Protein AF-A0A2V9XVT8-F1 (afdb_monomer_lite)

pLDDT: mean 72.65, std 22.0, range [30.05, 97.25]

Structure (mmCIF, N/CA/C/O backbone):
data_AF-A0A2V9XVT8-F1
#
_entry.id   AF-A0A2V9XVT8-F1
#
loop_
_atom_site.group_PDB
_atom_site.id
_atom_site.type_symbol
_atom_site.label_atom_id
_atom_site.label_alt_id
_atom_site.label_comp_id
_atom_site.label_asym_id
_atom_site.label_entity_id
_atom_site.label_seq_id
_atom_site.pdbx_PDB_ins_code
_atom_site.Cartn_x
_atom_site.Cartn_y
_atom_site.Cartn_z
_atom_site.occupancy
_atom_site.B_iso_or_equiv
_atom_site.auth_seq_id
_atom_site.auth_comp_id
_atom_site.auth_asym_id
_atom_site.auth_atom_id
_atom_site.pdbx_PDB_model_num
ATOM 1 N N . MET A 1 1 ? -39.180 2.248 -25.514 1.00 40.84 1 MET A N 1
ATOM 2 C CA . MET A 1 1 ? -38.105 3.265 -25.474 1.00 40.84 1 MET A CA 1
ATOM 3 C C . MET A 1 1 ? -36.772 2.547 -25.315 1.00 40.84 1 MET A C 1
ATOM 5 O O . MET A 1 1 ? -36.645 1.753 -24.396 1.00 40.84 1 MET A O 1
ATOM 9 N N . ARG A 1 2 ? -35.831 2.741 -26.247 1.00 34.16 2 ARG A N 1
ATOM 10 C CA . ARG A 1 2 ? -34.476 2.160 -26.216 1.00 34.16 2 ARG A CA 1
ATOM 11 C C . ARG A 1 2 ? -33.521 3.182 -25.594 1.00 34.16 2 ARG A C 1
ATOM 13 O O . ARG A 1 2 ? -33.419 4.284 -26.123 1.00 34.16 2 ARG A O 1
ATOM 20 N N . ALA A 1 3 ? -32.826 2.818 -24.520 1.00 44.59 3 ALA A N 1
ATOM 21 C CA . ALA A 1 3 ? -31.700 3.595 -24.010 1.00 44.59 3 ALA A CA 1
ATOM 22 C C . ALA A 1 3 ? -30.445 3.238 -24.825 1.00 44.59 3 ALA A C 1
ATOM 24 O O . ALA A 1 3 ? -30.059 2.073 -24.895 1.00 44.59 3 ALA A O 1
ATOM 25 N N . LYS A 1 4 ? -29.853 4.237 -25.488 1.00 41.69 4 LYS A N 1
ATOM 26 C CA . LYS A 1 4 ? -28.520 4.160 -26.097 1.00 41.69 4 LYS A CA 1
ATOM 27 C C . LYS A 1 4 ? -27.514 4.629 -25.050 1.00 41.69 4 LYS A C 1
ATOM 29 O O . LYS A 1 4 ? -27.594 5.776 -24.623 1.00 41.69 4 LYS A O 1
ATOM 34 N N . THR A 1 5 ? -26.572 3.776 -24.672 1.00 38.72 5 THR A N 1
ATOM 35 C CA . THR A 1 5 ? -25.406 4.185 -23.885 1.00 38.72 5 THR A CA 1
ATOM 36 C C . THR A 1 5 ? -24.289 4.536 -24.862 1.00 38.72 5 THR A C 1
ATOM 38 O O . THR A 1 5 ? -23.856 3.696 -25.647 1.00 38.72 5 THR A O 1
ATOM 41 N N . SER A 1 6 ? -23.868 5.798 -24.859 1.00 39.66 6 SER A N 1
ATOM 42 C CA . SER A 1 6 ? -22.701 6.290 -25.588 1.00 39.66 6 SER A CA 1
ATOM 43 C C . SER A 1 6 ? -21.430 5.738 -24.942 1.00 39.66 6 SER A C 1
ATOM 45 O O . SER A 1 6 ? -21.129 6.065 -23.794 1.00 39.66 6 SER A O 1
ATOM 47 N N . GLY A 1 7 ? -20.720 4.881 -25.677 1.00 34.50 7 GLY A N 1
ATOM 48 C CA . GLY A 1 7 ? -19.411 4.355 -25.301 1.00 34.50 7 GLY A CA 1
ATOM 49 C C . GLY A 1 7 ? -18.364 5.464 -25.208 1.00 34.50 7 GLY A C 1
ATOM 50 O O . GLY A 1 7 ? -18.341 6.382 -26.029 1.00 34.50 7 GLY A O 1
ATOM 51 N N . GLY A 1 8 ? -17.546 5.373 -24.160 1.00 35.56 8 GLY A N 1
ATOM 52 C CA . GLY A 1 8 ? -16.487 6.312 -23.826 1.00 35.56 8 GLY A CA 1
ATOM 53 C C . GLY A 1 8 ? -15.416 6.421 -24.907 1.00 35.56 8 GLY A C 1
ATOM 54 O O . GLY A 1 8 ? -15.035 5.443 -25.545 1.00 35.56 8 GLY A O 1
ATOM 55 N N . ILE A 1 9 ? -14.947 7.649 -25.085 1.00 42.12 9 ILE A N 1
ATOM 56 C CA . ILE A 1 9 ? -13.825 8.016 -25.940 1.00 42.12 9 ILE A CA 1
ATOM 57 C C . ILE A 1 9 ? -12.558 7.710 -25.136 1.00 42.12 9 ILE A C 1
ATOM 59 O O . ILE A 1 9 ? -12.317 8.364 -24.121 1.00 42.12 9 ILE A O 1
ATOM 63 N N . ASP A 1 10 ? -11.790 6.701 -25.552 1.00 39.84 10 ASP A N 1
ATOM 64 C CA . ASP A 1 10 ? -10.497 6.388 -24.941 1.00 39.84 10 ASP A CA 1
ATOM 65 C C . ASP A 1 10 ? -9.375 7.256 -25.532 1.00 39.84 10 ASP A C 1
ATOM 67 O O . ASP A 1 10 ? -9.361 7.632 -26.708 1.00 39.84 10 ASP A O 1
ATOM 71 N N . ALA A 1 11 ? -8.461 7.622 -24.646 1.00 44.34 11 ALA A N 1
ATOM 72 C CA . ALA A 1 11 ? -7.633 8.809 -24.657 1.00 44.34 11 ALA A CA 1
ATOM 73 C C . ALA A 1 11 ? -6.224 8.544 -25.206 1.00 44.34 11 ALA A C 1
ATOM 75 O O . ALA A 1 11 ? -5.230 8.802 -24.531 1.00 44.34 11 ALA A O 1
ATOM 76 N N . TYR A 1 12 ? -6.122 8.108 -26.461 1.00 39.25 12 TYR A N 1
ATOM 77 C CA . TYR A 1 12 ? -4.837 8.022 -27.166 1.00 39.25 12 TYR A CA 1
ATOM 78 C C . TYR A 1 12 ? -4.785 8.981 -28.354 1.00 39.25 12 TYR A C 1
ATOM 80 O O . TYR A 1 12 ? -4.659 8.589 -29.510 1.00 39.25 12 TYR A O 1
ATOM 88 N N . ARG A 1 13 ? -4.840 10.286 -28.063 1.00 40.53 13 ARG A N 1
ATOM 89 C CA . ARG A 1 13 ? -4.324 11.299 -28.991 1.00 40.53 13 ARG A CA 1
ATOM 90 C C . ARG A 1 13 ? -2.807 11.369 -28.806 1.00 40.53 13 ARG A C 1
ATOM 92 O O . ARG A 1 13 ? -2.310 12.200 -28.054 1.00 40.53 13 ARG A O 1
ATOM 99 N N . LEU A 1 14 ? -2.085 10.495 -29.501 1.00 44.22 14 LEU A N 1
ATOM 100 C CA . LEU A 1 14 ? -0.675 10.711 -29.812 1.00 44.22 14 LEU A CA 1
ATOM 101 C C . LEU A 1 14 ? -0.621 11.475 -31.135 1.00 44.22 14 LEU A C 1
ATOM 103 O O . LEU A 1 14 ? -0.838 10.920 -32.206 1.00 44.22 14 LEU A O 1
ATOM 107 N N . GLY A 1 15 ? -0.404 12.784 -31.038 1.00 36.94 15 GLY A N 1
ATOM 108 C CA . GLY A 1 15 ? 0.092 13.563 -32.164 1.00 36.94 15 GLY A CA 1
ATOM 109 C C . GLY A 1 15 ? 1.593 13.328 -32.292 1.00 36.94 15 GLY A C 1
ATOM 110 O O . GLY A 1 15 ? 2.311 13.456 -31.303 1.00 36.94 15 GLY A O 1
ATOM 111 N N . GLY A 1 16 ? 2.060 12.994 -33.494 1.00 31.64 16 GLY A N 1
ATOM 112 C CA . GLY A 1 16 ? 3.489 12.873 -33.774 1.00 31.64 16 GLY A CA 1
ATOM 113 C C . GLY A 1 16 ? 3.805 12.167 -35.089 1.00 31.64 16 GLY A C 1
ATOM 114 O O . GLY A 1 16 ? 4.036 10.969 -35.090 1.00 31.64 16 GLY A O 1
ATOM 115 N N . ASN A 1 17 ? 3.792 12.943 -36.175 1.00 40.03 17 ASN A N 1
ATOM 116 C CA . ASN A 1 17 ? 4.533 12.800 -37.438 1.00 40.03 17 ASN A CA 1
ATOM 117 C C . ASN A 1 17 ? 5.333 11.506 -37.706 1.00 40.03 17 ASN A C 1
ATOM 119 O O . ASN A 1 17 ? 6.339 11.248 -37.048 1.00 40.03 17 ASN A O 1
ATOM 123 N N . GLY A 1 18 ? 5.019 10.850 -38.830 1.00 30.05 18 GLY A N 1
ATOM 124 C CA . GLY A 1 18 ? 5.969 10.010 -39.563 1.00 30.05 18 GLY A CA 1
ATOM 125 C C . GLY A 1 18 ? 5.319 9.023 -40.534 1.00 30.05 18 GLY A C 1
ATOM 126 O O . GLY A 1 18 ? 4.716 8.057 -40.091 1.00 30.05 18 GLY A O 1
ATOM 127 N N . GLY A 1 19 ? 5.521 9.238 -41.839 1.00 34.34 19 GLY A N 1
ATOM 128 C CA . GLY A 1 19 ? 5.443 8.188 -42.864 1.00 34.34 19 GLY A CA 1
ATOM 129 C C . GLY A 1 19 ? 4.120 8.075 -43.617 1.00 34.34 19 GLY A C 1
ATOM 130 O O . GLY A 1 19 ? 3.235 7.322 -43.235 1.00 34.34 19 GLY A O 1
ATOM 131 N N . GLU A 1 20 ? 4.027 8.792 -44.734 1.00 47.72 20 GLU A N 1
ATOM 132 C CA . GLU A 1 20 ? 3.081 8.522 -45.814 1.00 47.72 20 GLU A CA 1
ATOM 133 C C . GLU A 1 20 ? 3.469 7.193 -46.489 1.00 47.72 20 GLU A C 1
ATOM 135 O O . GLU A 1 20 ? 4.343 7.155 -47.347 1.00 47.72 20 GLU A O 1
ATOM 140 N N . GLU A 1 21 ? 2.827 6.093 -46.107 1.00 43.19 21 GLU A N 1
ATOM 141 C CA . GLU A 1 21 ? 2.619 4.953 -46.999 1.00 43.19 21 GLU A CA 1
ATOM 142 C C . GLU A 1 21 ? 1.166 4.515 -46.830 1.00 43.19 21 GLU A C 1
ATOM 144 O O . GLU A 1 21 ? 0.713 4.215 -45.727 1.00 43.19 21 GLU A O 1
ATOM 149 N N . ASN A 1 22 ? 0.416 4.550 -47.933 1.00 49.03 22 ASN A N 1
ATOM 150 C CA . ASN A 1 22 ? -0.968 4.098 -48.014 1.00 49.03 22 ASN A CA 1
ATOM 151 C C . ASN A 1 22 ? -1.061 2.611 -47.640 1.00 49.03 22 ASN A C 1
ATOM 153 O O . ASN A 1 22 ? -0.998 1.733 -48.497 1.00 49.03 22 ASN A O 1
ATOM 157 N N . GLY A 1 23 ? -1.219 2.340 -46.352 1.00 45.22 23 GLY A N 1
ATOM 158 C CA . GLY A 1 23 ? -1.661 1.072 -45.806 1.00 45.22 23 GLY A CA 1
ATOM 159 C C . GLY A 1 23 ? -2.878 1.352 -44.947 1.00 45.22 23 GLY A C 1
ATOM 160 O O . GLY A 1 23 ? -2.735 1.633 -43.759 1.00 45.22 23 GLY A O 1
ATOM 161 N N . ASP A 1 24 ? -4.067 1.315 -45.553 1.00 49.50 24 ASP A N 1
ATOM 162 C CA . ASP A 1 24 ? -5.321 1.288 -44.803 1.00 49.50 24 ASP A CA 1
ATOM 163 C C . ASP A 1 24 ? -5.209 0.184 -43.748 1.00 49.50 24 ASP A C 1
ATOM 165 O O . ASP A 1 24 ? -5.092 -1.003 -44.069 1.00 49.50 24 ASP A O 1
ATOM 169 N N . ILE A 1 25 ? -5.200 0.574 -42.474 1.00 49.41 25 ILE A N 1
ATOM 170 C CA . ILE A 1 25 ? -5.285 -0.367 -41.363 1.00 49.41 25 ILE A CA 1
ATOM 171 C C . ILE A 1 25 ? -6.685 -0.977 -41.449 1.00 49.41 25 ILE A C 1
ATOM 173 O O . ILE A 1 25 ? -7.668 -0.394 -40.989 1.00 49.41 25 ILE A O 1
ATOM 177 N N . LEU A 1 26 ? -6.785 -2.135 -42.101 1.00 55.81 26 LEU A N 1
ATOM 178 C CA . LEU A 1 26 ? -8.038 -2.849 -42.280 1.00 55.81 26 LEU A CA 1
ATOM 179 C C . LEU A 1 26 ? -8.427 -3.486 -40.941 1.00 55.81 26 LEU A C 1
ATOM 181 O O . LEU A 1 26 ? -7.922 -4.541 -40.556 1.00 55.81 26 LEU A O 1
ATOM 185 N N . PHE A 1 27 ? -9.306 -2.818 -40.199 1.00 48.88 27 PHE A N 1
ATOM 186 C CA . PHE A 1 27 ? -9.888 -3.384 -38.988 1.00 48.88 27 PHE A CA 1
ATOM 187 C C . PHE A 1 27 ? -10.719 -4.618 -39.355 1.00 48.88 27 PHE A C 1
ATOM 189 O O . PHE A 1 27 ? -11.627 -4.541 -40.184 1.00 48.88 27 PHE A O 1
ATOM 196 N N . GLY A 1 28 ? -10.394 -5.760 -38.741 1.00 51.84 28 GLY A N 1
ATOM 197 C CA . GLY A 1 28 ? -11.123 -7.010 -38.935 1.00 51.84 28 GLY A CA 1
ATOM 198 C C . GLY A 1 28 ? -12.607 -6.838 -38.608 1.00 51.84 28 GLY A C 1
ATOM 199 O O . GLY A 1 28 ? -12.973 -6.354 -37.539 1.00 51.84 28 GLY A O 1
ATOM 200 N N . ASN A 1 29 ? -13.457 -7.218 -39.552 1.00 57.28 29 ASN A N 1
ATOM 201 C CA . ASN A 1 29 ? -14.906 -7.261 -39.416 1.00 57.28 29 ASN A CA 1
ATOM 202 C C . ASN A 1 29 ? -15.349 -8.553 -38.698 1.00 57.28 29 ASN A C 1
ATOM 204 O O . ASN A 1 29 ? -14.655 -9.562 -38.718 1.00 57.28 29 ASN A O 1
ATOM 208 N N . GLU A 1 30 ? -16.526 -8.546 -38.060 1.00 55.12 30 GLU A N 1
ATOM 209 C CA . GLU A 1 30 ? -17.066 -9.694 -37.295 1.00 55.12 30 GLU A CA 1
ATOM 210 C C . GLU A 1 30 ? -17.543 -10.880 -38.163 1.00 55.12 30 GLU A C 1
ATOM 212 O O . GLU A 1 30 ? -18.265 -11.769 -37.688 1.00 55.12 30 GLU A O 1
ATOM 217 N N . LEU A 1 31 ? -17.212 -10.863 -39.453 1.00 51.66 31 LEU A N 1
ATOM 218 C CA . LEU A 1 31 ? -17.592 -11.895 -40.405 1.00 51.66 31 LEU A CA 1
ATOM 219 C C . LEU A 1 31 ? -16.521 -12.990 -40.409 1.00 51.66 31 LEU A C 1
ATOM 221 O O . LEU A 1 31 ? -15.330 -12.675 -40.456 1.00 51.66 31 LEU A O 1
ATOM 225 N N . PRO A 1 32 ? -16.916 -14.274 -40.336 1.00 49.44 32 PRO A N 1
ATOM 226 C CA . PRO A 1 32 ? -15.966 -15.361 -40.460 1.00 49.44 32 PRO A CA 1
ATOM 227 C C . PRO A 1 32 ? -15.334 -15.325 -41.850 1.00 49.44 32 PRO A C 1
ATOM 229 O O . PRO A 1 32 ? -15.896 -14.817 -42.819 1.00 49.44 32 PRO A O 1
ATOM 232 N N . ALA A 1 33 ? -14.125 -15.846 -41.924 1.00 52.81 33 ALA A N 1
ATOM 233 C CA . ALA A 1 33 ? -13.282 -15.732 -43.088 1.00 52.81 33 ALA A CA 1
ATOM 234 C C . ALA A 1 33 ? -13.138 -17.139 -43.690 1.00 52.81 33 ALA A C 1
ATOM 236 O O . ALA A 1 33 ? -12.825 -18.085 -42.963 1.00 52.81 33 ALA A O 1
ATOM 237 N N . GLU A 1 34 ? -13.445 -17.302 -44.977 1.00 53.22 34 GLU A N 1
ATOM 238 C CA . GLU A 1 34 ? -13.500 -18.616 -45.628 1.00 53.22 34 GLU A CA 1
ATOM 239 C C . GLU A 1 34 ? -12.160 -18.938 -46.307 1.00 53.22 34 GLU A C 1
ATOM 241 O O . GLU A 1 34 ? -11.568 -18.097 -46.992 1.00 53.22 34 GLU A O 1
ATOM 246 N N . ILE A 1 35 ? -11.649 -20.156 -46.090 1.00 53.34 35 ILE A N 1
ATOM 247 C CA . ILE A 1 35 ? -10.388 -20.618 -46.682 1.00 53.34 35 ILE A CA 1
ATOM 248 C C . ILE A 1 35 ? -10.686 -21.148 -48.084 1.00 53.34 35 ILE A C 1
ATOM 250 O O . ILE A 1 35 ? -11.173 -22.264 -48.242 1.00 53.34 35 ILE A O 1
ATOM 254 N N . VAL A 1 36 ? -10.346 -20.360 -49.101 1.00 59.84 36 VAL A N 1
ATOM 255 C CA . VAL A 1 36 ? -10.621 -20.693 -50.510 1.00 59.84 36 VAL A CA 1
ATOM 256 C C . VAL A 1 36 ? -9.664 -21.766 -51.055 1.00 59.84 36 VAL A C 1
ATOM 258 O O . VAL A 1 36 ? -10.024 -22.514 -51.958 1.00 59.84 36 VAL A O 1
ATOM 261 N N . CYS A 1 37 ? -8.463 -21.901 -50.478 1.00 43.00 37 CYS A N 1
ATOM 262 C CA . CYS A 1 37 ? -7.507 -22.956 -50.825 1.00 43.00 37 CYS A CA 1
ATOM 263 C C . CYS A 1 37 ? -6.842 -23.535 -49.565 1.00 43.00 37 CYS A C 1
ATOM 265 O O . CYS A 1 37 ? -6.189 -22.783 -48.834 1.00 43.00 37 CYS A O 1
ATOM 267 N N . PRO A 1 38 ? -6.937 -24.853 -49.308 1.00 49.81 38 PRO A N 1
ATOM 268 C CA . PRO A 1 38 ? -6.163 -25.490 -48.249 1.00 49.81 38 PRO A CA 1
ATOM 269 C C . PRO A 1 38 ? -4.658 -25.444 -48.577 1.00 49.81 38 PRO A C 1
ATOM 271 O O . PRO A 1 38 ? -4.277 -25.405 -49.751 1.00 49.81 38 PRO A O 1
ATOM 274 N N . PRO A 1 39 ? -3.773 -25.449 -47.564 1.00 48.78 39 PRO A N 1
ATOM 275 C CA . PRO A 1 39 ? -2.334 -25.434 -47.791 1.00 48.78 39 PRO A CA 1
ATOM 276 C C . PRO A 1 39 ? -1.893 -26.702 -48.533 1.00 48.78 39 PRO A C 1
ATOM 278 O O . PRO A 1 39 ? -2.161 -27.821 -48.097 1.00 48.78 39 PRO A O 1
ATOM 281 N N . VAL A 1 40 ? -1.186 -26.524 -49.649 1.00 49.62 40 VAL A N 1
ATOM 282 C CA . VAL A 1 40 ? -0.587 -27.627 -50.408 1.00 49.62 40 VAL A CA 1
ATOM 283 C C . VAL A 1 40 ? 0.599 -28.175 -49.609 1.00 49.62 40 VAL A C 1
ATOM 285 O O . VAL A 1 40 ? 1.583 -27.465 -49.402 1.00 49.62 40 VAL A O 1
ATOM 288 N N . HIS A 1 41 ? 0.524 -29.428 -49.155 1.00 43.03 41 HIS A N 1
ATOM 289 C CA . HIS A 1 41 ? 1.706 -30.177 -48.721 1.00 43.03 41 HIS A CA 1
ATOM 290 C C . HIS A 1 41 ? 2.433 -30.676 -49.972 1.00 43.03 41 HIS A C 1
ATOM 292 O O . HIS A 1 41 ? 1.945 -31.560 -50.669 1.00 43.03 41 HIS A O 1
ATOM 298 N N . GLY A 1 42 ? 3.567 -30.060 -50.301 1.00 44.06 42 GLY A N 1
ATOM 299 C CA . GLY A 1 42 ? 4.444 -30.557 -51.356 1.00 44.06 42 GLY A CA 1
ATOM 300 C C . GLY A 1 42 ? 5.364 -31.649 -50.813 1.00 44.06 42 GLY A C 1
ATOM 301 O O . GLY A 1 42 ? 6.236 -31.346 -50.005 1.00 44.06 42 GLY A O 1
ATOM 302 N N . ASP A 1 43 ? 5.207 -32.890 -51.281 1.00 47.66 43 ASP A N 1
ATOM 303 C CA . ASP A 1 43 ? 6.158 -33.989 -51.044 1.00 47.66 43 ASP A CA 1
ATOM 304 C C . ASP A 1 43 ? 7.387 -33.845 -51.964 1.00 47.66 43 ASP A C 1
ATOM 306 O O . ASP A 1 43 ? 7.550 -34.549 -52.961 1.00 47.66 43 ASP A O 1
ATOM 310 N N . GLY A 1 44 ? 8.262 -32.888 -51.648 1.00 48.78 44 GLY A N 1
ATOM 311 C CA . GLY A 1 44 ? 9.531 -32.660 -52.347 1.00 48.78 44 GLY A CA 1
ATOM 312 C C . GLY A 1 44 ? 10.629 -32.158 -51.401 1.00 48.78 44 GLY A C 1
ATOM 313 O O . GLY A 1 44 ? 10.318 -31.613 -50.342 1.00 48.78 44 GLY A O 1
ATOM 314 N N . PRO A 1 45 ? 11.921 -32.352 -51.736 1.00 44.97 45 PRO A N 1
ATOM 315 C CA . PRO A 1 45 ? 13.026 -32.116 -50.811 1.00 44.97 45 PRO A CA 1
ATOM 316 C C . PRO A 1 45 ? 13.128 -30.629 -50.435 1.00 44.97 45 PRO A C 1
ATOM 318 O O . PRO A 1 45 ? 13.080 -29.741 -51.287 1.00 44.97 45 PRO A O 1
ATOM 321 N N . VAL A 1 46 ? 13.237 -30.378 -49.130 1.00 48.03 46 VAL A N 1
ATOM 322 C CA . VAL A 1 46 ? 12.901 -29.111 -48.471 1.00 48.03 46 VAL A CA 1
ATOM 323 C C . VAL A 1 46 ? 14.113 -28.177 -48.381 1.00 48.03 46 VAL A C 1
ATOM 325 O O . VAL A 1 46 ? 15.032 -28.420 -47.604 1.00 48.03 46 VAL A O 1
ATOM 328 N N . ASN A 1 47 ? 14.069 -27.051 -49.096 1.00 51.91 47 ASN A N 1
ATOM 329 C CA . ASN A 1 47 ? 14.572 -25.783 -48.554 1.00 51.91 47 ASN A CA 1
ATOM 330 C C . ASN A 1 47 ? 13.412 -25.148 -47.763 1.00 51.91 47 ASN A C 1
ATOM 332 O O . ASN A 1 47 ? 12.299 -25.119 -48.297 1.00 51.91 47 ASN A O 1
ATOM 336 N N . PRO A 1 48 ? 13.602 -24.663 -46.521 1.00 48.28 48 PRO A N 1
ATOM 337 C CA . PRO A 1 48 ? 12.500 -24.159 -45.707 1.00 48.28 48 PRO A CA 1
ATOM 338 C C . PRO A 1 48 ? 12.000 -22.819 -46.258 1.00 48.28 48 PRO A C 1
ATOM 340 O O . PRO A 1 48 ? 12.507 -21.751 -45.926 1.00 48.28 48 PRO A O 1
ATOM 343 N N . VAL A 1 49 ? 10.989 -22.880 -47.121 1.00 58.97 49 VAL A N 1
ATOM 344 C CA . VAL A 1 49 ? 10.154 -21.728 -47.459 1.00 58.97 49 VAL A CA 1
ATOM 345 C C . VAL A 1 49 ? 9.117 -21.592 -46.338 1.00 58.97 49 VAL A C 1
ATOM 347 O O . VAL A 1 49 ? 8.439 -22.579 -46.039 1.00 58.97 49 VAL A O 1
ATOM 350 N N . PRO A 1 50 ? 8.978 -20.423 -45.685 1.00 59.91 50 PRO A N 1
ATOM 351 C CA . PRO A 1 50 ? 7.941 -20.233 -44.679 1.00 59.91 50 PRO A CA 1
ATOM 352 C C . PRO A 1 50 ? 6.558 -20.464 -45.313 1.00 59.91 50 PRO A C 1
ATOM 354 O O . PRO A 1 50 ? 6.331 -20.024 -46.446 1.00 59.91 50 PRO A O 1
ATOM 357 N N . PRO A 1 51 ? 5.633 -21.160 -44.625 1.00 58.06 51 PRO A N 1
ATOM 358 C CA . PRO A 1 51 ? 4.315 -21.442 -45.174 1.00 58.06 51 PRO A CA 1
ATOM 359 C C . PRO A 1 51 ? 3.615 -20.121 -45.494 1.00 58.06 51 PRO A C 1
ATOM 361 O O . PRO A 1 51 ? 3.491 -19.247 -44.634 1.00 58.06 51 PRO A O 1
ATOM 364 N N . ARG A 1 52 ? 3.176 -19.959 -46.749 1.00 57.69 52 ARG A N 1
ATOM 365 C CA . ARG A 1 52 ? 2.353 -18.807 -47.125 1.00 57.69 52 ARG A CA 1
ATOM 366 C C . ARG A 1 52 ? 1.075 -18.842 -46.281 1.00 57.69 52 ARG A C 1
ATOM 368 O O . ARG A 1 52 ? 0.462 -19.909 -46.196 1.00 57.69 52 ARG A O 1
ATOM 375 N N . PRO A 1 53 ? 0.670 -17.719 -45.664 1.00 52.28 53 PRO A N 1
ATOM 376 C CA . PRO A 1 53 ? -0.614 -17.662 -44.985 1.00 52.28 53 PRO A CA 1
ATOM 377 C C . PRO A 1 53 ? -1.730 -17.994 -45.990 1.00 52.28 53 PRO A C 1
ATOM 379 O O . PRO A 1 53 ? -1.600 -17.658 -47.174 1.00 52.28 53 PRO A O 1
ATOM 382 N N . PRO A 1 54 ? -2.800 -18.679 -45.554 1.00 53.50 54 PRO A N 1
ATOM 383 C CA . PRO A 1 54 ? -3.931 -18.973 -46.421 1.00 53.50 54 PRO A CA 1
ATOM 384 C C . PRO A 1 54 ? -4.498 -17.667 -46.982 1.00 53.50 54 PRO A C 1
ATOM 386 O O . PRO A 1 54 ? -4.562 -16.655 -46.285 1.00 53.50 54 PRO A O 1
ATOM 389 N N . VAL A 1 55 ? -4.896 -17.686 -48.252 1.00 61.19 55 VAL A N 1
ATOM 390 C CA . VAL A 1 55 ? -5.664 -16.586 -48.838 1.00 61.19 55 VAL A CA 1
ATOM 391 C C . VAL A 1 55 ? -7.082 -16.713 -48.306 1.00 61.19 55 VAL A C 1
ATOM 393 O O . VAL A 1 55 ? -7.726 -17.748 -48.486 1.00 61.19 55 VAL A O 1
ATOM 396 N N . VAL A 1 56 ? -7.533 -15.675 -47.615 1.00 53.91 56 VAL A N 1
ATOM 397 C CA . VAL A 1 56 ? -8.816 -15.653 -46.927 1.00 53.91 56 VAL A CA 1
ATOM 398 C C . VAL A 1 56 ? -9.681 -14.564 -47.543 1.00 53.91 56 VAL A C 1
ATOM 400 O O . VAL A 1 56 ? -9.236 -13.425 -47.681 1.00 53.91 56 VAL A O 1
ATOM 403 N N . THR A 1 57 ? -10.912 -14.904 -47.911 1.00 58.09 57 THR A N 1
ATOM 404 C CA . THR A 1 57 ? -11.919 -13.939 -48.365 1.00 58.09 57 THR A CA 1
ATOM 405 C C . THR A 1 57 ? -12.997 -13.777 -47.301 1.00 58.09 57 THR A C 1
ATOM 407 O O . THR A 1 57 ? -13.262 -14.700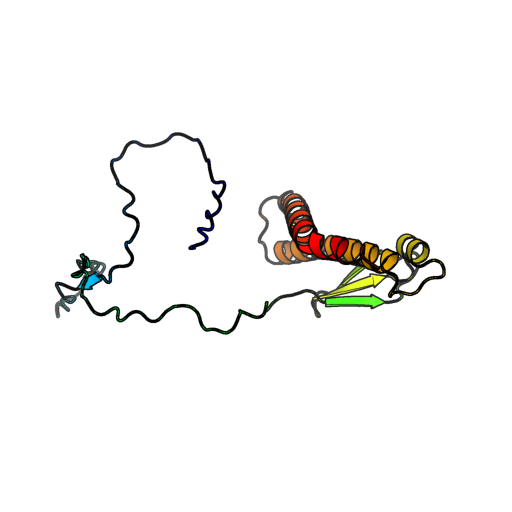 -46.527 1.00 58.09 57 THR A O 1
ATOM 410 N N . ALA A 1 58 ? -13.616 -12.596 -47.244 1.00 54.91 58 ALA A N 1
ATOM 411 C CA . ALA A 1 58 ? -14.782 -12.383 -46.394 1.00 54.91 58 ALA A CA 1
ATOM 412 C C . ALA A 1 58 ? -15.881 -13.377 -46.800 1.00 54.91 58 ALA A C 1
ATOM 414 O O . ALA A 1 58 ? -16.220 -13.447 -47.983 1.00 54.91 58 ALA A O 1
ATOM 415 N N . ALA A 1 59 ? -16.384 -14.162 -45.844 1.00 59.22 59 ALA A N 1
ATOM 416 C CA . ALA A 1 59 ? -17.483 -15.080 -46.108 1.00 59.22 59 ALA A CA 1
ATOM 417 C C . ALA A 1 59 ? -18.790 -14.308 -46.343 1.00 59.22 59 ALA A C 1
ATOM 419 O O . ALA A 1 59 ? -18.942 -13.156 -45.919 1.00 59.22 59 ALA A O 1
ATOM 420 N N . ASP A 1 60 ? -19.733 -14.970 -47.008 1.00 63.91 60 ASP A N 1
ATOM 421 C CA . ASP A 1 60 ? -21.092 -14.475 -47.228 1.00 63.91 60 ASP A CA 1
ATOM 422 C C . ASP A 1 60 ? -21.741 -14.083 -45.877 1.00 63.91 60 ASP A C 1
ATOM 424 O O . ASP A 1 60 ? -21.577 -14.815 -44.895 1.00 63.91 60 ASP A O 1
ATOM 428 N N . PRO A 1 61 ? -22.459 -12.947 -45.758 1.00 58.94 61 PRO A N 1
ATOM 429 C CA . PRO A 1 61 ? -23.144 -12.537 -44.526 1.00 58.94 61 PRO A CA 1
ATOM 430 C C . PRO A 1 61 ? -24.083 -13.582 -43.899 1.00 58.94 61 PRO A C 1
ATOM 432 O O . PRO A 1 61 ? -24.395 -13.458 -42.713 1.00 58.94 61 PRO A O 1
ATOM 435 N N . GLU A 1 62 ? -24.525 -14.594 -44.651 1.00 62.00 62 GLU A N 1
ATOM 436 C CA . GLU A 1 62 ? -25.341 -15.706 -44.137 1.00 62.00 62 GLU A CA 1
ATOM 437 C C . GLU A 1 62 ? -24.528 -16.916 -43.634 1.00 62.00 62 GLU A C 1
ATOM 439 O O . GLU A 1 62 ? -25.110 -17.885 -43.144 1.00 62.00 62 GLU A O 1
ATOM 444 N N . ALA A 1 63 ? -23.194 -16.882 -43.707 1.00 65.69 63 ALA A N 1
ATOM 445 C CA . ALA A 1 63 ? -22.347 -17.992 -43.282 1.00 65.69 63 ALA A CA 1
ATOM 446 C C . ALA A 1 63 ? -22.450 -18.265 -41.769 1.00 65.69 63 ALA A C 1
ATOM 448 O O . ALA A 1 63 ? -22.375 -17.363 -40.926 1.00 65.69 63 ALA A O 1
ATOM 449 N N . GLU A 1 64 ? -22.581 -19.545 -41.414 1.00 65.44 64 GLU A N 1
ATOM 450 C CA . GLU A 1 64 ? -22.721 -19.982 -40.028 1.00 65.44 64 GLU A CA 1
ATOM 451 C C . GLU A 1 64 ? -21.441 -19.679 -39.227 1.00 65.44 64 GLU A C 1
ATOM 453 O O . GLU A 1 64 ? -20.339 -20.141 -39.535 1.00 65.44 64 GLU A O 1
ATOM 458 N N . LYS A 1 65 ? -21.572 -18.867 -38.171 1.00 67.75 65 LYS A N 1
ATOM 459 C CA . LYS A 1 65 ? -20.450 -18.476 -37.309 1.00 67.75 65 LYS A CA 1
ATOM 460 C C . LYS A 1 65 ? -20.012 -19.665 -36.442 1.00 67.75 65 LYS A C 1
ATOM 462 O O . LYS A 1 65 ? -20.563 -19.898 -35.373 1.00 67.75 65 LYS A O 1
ATOM 467 N N . LEU A 1 66 ? -18.968 -20.376 -36.869 1.00 66.56 66 LEU A N 1
ATOM 468 C CA . LEU A 1 66 ? -18.381 -21.528 -36.154 1.00 66.56 66 LEU A CA 1
ATOM 469 C C . LEU A 1 66 ? -17.497 -21.148 -34.943 1.00 66.56 66 LEU A C 1
ATOM 471 O O . LEU A 1 66 ? -16.996 -22.019 -34.227 1.00 66.56 66 LEU A O 1
ATOM 475 N N . GLY A 1 67 ? -17.275 -19.853 -34.705 1.00 64.81 67 GLY A N 1
ATOM 476 C CA . GLY A 1 67 ? -16.448 -19.362 -33.603 1.00 64.81 67 GLY A CA 1
ATOM 477 C C . GLY A 1 67 ? -17.135 -19.520 -32.246 1.00 64.81 67 GLY A C 1
ATOM 478 O O . GLY A 1 67 ? -18.247 -19.038 -32.039 1.00 64.81 67 GLY A O 1
ATOM 479 N N . ARG A 1 68 ? -16.455 -20.148 -31.280 1.00 59.25 68 ARG A N 1
ATOM 480 C CA . ARG A 1 68 ? -16.894 -20.121 -29.877 1.00 59.25 68 ARG A CA 1
ATOM 481 C C . ARG A 1 68 ? -16.492 -18.784 -29.242 1.00 59.25 68 ARG A C 1
ATOM 483 O O . ARG A 1 68 ? -15.357 -18.354 -29.447 1.00 59.25 68 ARG A O 1
ATOM 490 N N . PRO A 1 69 ? -17.359 -18.143 -28.438 1.00 61.88 69 PRO A N 1
ATOM 491 C CA . PRO A 1 69 ? -16.984 -16.937 -27.712 1.00 61.88 69 PRO A CA 1
ATOM 492 C C . PRO A 1 69 ? -15.814 -17.241 -26.769 1.00 61.88 69 PRO A C 1
ATOM 494 O O . PRO A 1 69 ? -15.889 -18.134 -25.921 1.00 61.88 69 PRO A O 1
ATOM 497 N N . ALA A 1 70 ? -14.722 -16.494 -26.912 1.00 54.41 70 ALA A N 1
ATOM 498 C CA . ALA A 1 70 ? -13.567 -16.568 -26.026 1.00 54.41 70 ALA A CA 1
ATOM 499 C C . ALA A 1 70 ? -13.882 -15.846 -24.704 1.00 54.41 70 ALA A C 1
ATOM 501 O O . ALA A 1 70 ? -13.432 -14.733 -24.455 1.00 54.41 70 ALA A O 1
ATOM 502 N N . GLY A 1 71 ? -14.707 -16.460 -23.859 1.00 48.91 71 GLY A N 1
ATOM 503 C CA . GLY A 1 71 ? -15.056 -15.903 -22.555 1.00 48.91 71 GLY A CA 1
ATOM 504 C C . GLY A 1 71 ? -16.068 -16.770 -21.825 1.00 48.91 71 GLY A C 1
ATOM 505 O O . GLY A 1 71 ? -17.255 -16.740 -22.133 1.00 48.91 71 GLY A O 1
ATOM 506 N N . GLY A 1 72 ? -15.606 -17.566 -20.860 1.00 52.62 72 GLY A N 1
ATOM 507 C CA . GLY A 1 72 ? -16.499 -18.301 -19.966 1.00 52.62 72 GLY A CA 1
ATOM 508 C C . GLY A 1 72 ? -17.263 -17.350 -19.039 1.00 52.62 72 GLY A C 1
ATOM 509 O O . GLY A 1 72 ? -16.719 -16.343 -18.595 1.00 52.62 72 GLY A O 1
ATOM 510 N N . ALA A 1 73 ? -18.498 -17.711 -18.683 1.00 56.62 73 ALA A N 1
ATOM 511 C CA . ALA A 1 73 ? -19.379 -16.979 -17.759 1.00 56.62 73 ALA A CA 1
ATOM 512 C C . ALA A 1 73 ? -18.881 -16.922 -16.293 1.00 56.62 73 ALA A C 1
ATOM 514 O O . ALA A 1 73 ? -19.602 -16.493 -15.395 1.00 56.62 73 ALA A O 1
ATOM 515 N N . GLY A 1 74 ? -17.649 -17.362 -16.032 1.00 51.31 74 GLY A N 1
ATOM 516 C CA . GLY A 1 74 ? -16.979 -17.189 -14.754 1.00 51.31 74 GLY A CA 1
ATOM 517 C C . GLY A 1 74 ? -16.117 -15.941 -14.816 1.00 51.31 74 GLY A C 1
ATOM 518 O O . GLY A 1 74 ? -15.054 -15.964 -15.435 1.00 51.31 74 GLY A O 1
ATOM 519 N N . GL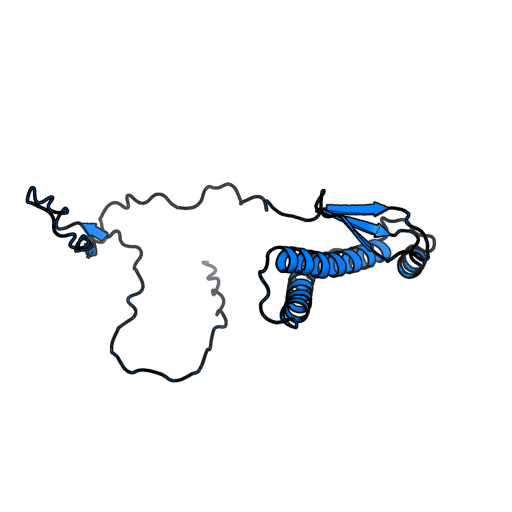Y A 1 75 ? -16.552 -14.864 -14.158 1.00 54.91 75 GLY A N 1
ATOM 520 C CA . GLY A 1 75 ? -15.681 -13.722 -13.898 1.00 54.91 75 GLY A CA 1
ATOM 521 C C . GLY A 1 75 ? -14.351 -14.232 -13.346 1.00 54.91 75 GLY A C 1
ATOM 522 O O . GLY A 1 75 ? -14.327 -15.001 -12.381 1.00 54.91 75 GLY A O 1
ATOM 523 N N . ARG A 1 76 ? -13.247 -13.877 -14.011 1.00 57.22 76 ARG A N 1
ATOM 524 C CA . ARG A 1 76 ? -11.899 -14.280 -13.607 1.00 57.22 76 ARG A CA 1
ATOM 525 C C . ARG A 1 76 ? -11.710 -13.787 -12.172 1.00 57.22 76 ARG A C 1
ATOM 527 O O . ARG A 1 76 ? -11.594 -12.583 -11.952 1.00 57.22 76 ARG A O 1
ATOM 534 N N . ARG A 1 77 ? -11.741 -14.694 -11.187 1.00 53.81 77 ARG A N 1
ATOM 535 C CA . ARG A 1 77 ? -11.379 -14.335 -9.811 1.00 53.81 77 ARG A CA 1
ATOM 536 C C . ARG A 1 77 ? -9.969 -13.753 -9.889 1.00 53.81 77 ARG A C 1
ATOM 538 O O . ARG A 1 77 ? -9.124 -14.398 -10.517 1.00 53.81 77 ARG A O 1
ATOM 545 N N . PRO A 1 78 ? -9.708 -12.561 -9.336 1.00 52.22 78 PRO A N 1
ATOM 546 C CA . PRO A 1 78 ? -8.368 -11.999 -9.361 1.00 52.22 78 PRO A CA 1
ATOM 547 C C . PRO A 1 78 ? -7.432 -12.960 -8.617 1.00 52.22 78 PRO A C 1
ATOM 549 O O . PRO A 1 78 ? -7.453 -13.054 -7.394 1.00 52.22 78 PRO A O 1
ATOM 552 N N . GLN A 1 79 ? -6.661 -13.743 -9.372 1.00 45.69 79 GLN A N 1
ATOM 553 C CA . GLN A 1 79 ? -5.593 -14.582 -8.848 1.00 45.69 79 GLN A CA 1
ATOM 554 C C . GLN A 1 79 ? -4.344 -13.709 -8.773 1.00 45.69 79 GLN A C 1
ATOM 556 O O . GLN A 1 79 ? -3.686 -13.467 -9.780 1.00 45.69 79 GLN A O 1
ATOM 561 N N . GLY A 1 80 ? -4.064 -13.193 -7.580 1.00 62.06 80 GLY A N 1
ATOM 562 C CA . GLY A 1 80 ? -2.893 -12.365 -7.311 1.00 62.06 80 GLY A CA 1
ATOM 563 C C . GLY A 1 80 ? -3.264 -11.136 -6.495 1.00 62.06 80 GLY A C 1
ATOM 564 O O . GLY A 1 80 ? -3.722 -10.137 -7.042 1.00 62.06 80 GLY A O 1
ATOM 565 N N . GLY A 1 81 ? -3.063 -11.220 -5.184 1.00 75.19 81 GLY A N 1
ATOM 566 C CA . GLY A 1 81 ? -3.256 -10.116 -4.251 1.00 75.19 81 GLY A CA 1
ATOM 567 C C . GLY A 1 81 ? -2.298 -10.246 -3.073 1.00 75.19 81 GLY A C 1
ATOM 568 O O . GLY A 1 81 ? -1.793 -11.337 -2.808 1.00 75.19 81 GLY A O 1
ATOM 569 N N . PHE A 1 82 ? -2.043 -9.124 -2.409 1.00 83.94 82 PHE A N 1
ATOM 570 C CA . PHE A 1 82 ? -1.314 -9.076 -1.146 1.00 83.94 82 PHE A CA 1
ATOM 571 C C . PHE A 1 82 ? -2.321 -9.228 -0.011 1.00 83.94 82 PHE A C 1
ATOM 573 O O . PHE A 1 82 ? -3.453 -8.743 -0.115 1.00 83.94 82 PHE A O 1
ATOM 580 N N . ARG A 1 83 ? -1.923 -9.915 1.057 1.00 91.69 83 ARG A N 1
ATOM 581 C CA . ARG A 1 83 ? -2.719 -9.977 2.287 1.00 91.69 83 ARG A CA 1
ATOM 582 C C . ARG A 1 83 ? -2.356 -8.795 3.169 1.00 91.69 83 ARG A C 1
ATOM 584 O O . ARG A 1 83 ? -1.213 -8.354 3.149 1.00 91.69 83 ARG A O 1
ATOM 591 N N . VAL A 1 84 ? -3.321 -8.280 3.921 1.00 93.00 84 VAL A N 1
ATOM 592 C CA . VAL A 1 84 ? -3.088 -7.214 4.900 1.00 93.00 84 VAL A CA 1
ATOM 593 C C . VAL A 1 84 ? -3.491 -7.749 6.261 1.00 93.00 84 VAL A C 1
ATOM 595 O O . VAL A 1 84 ? -4.635 -8.164 6.443 1.00 93.00 84 VAL A O 1
ATOM 598 N N . GLU A 1 85 ? -2.550 -7.744 7.197 1.00 95.19 85 GLU A N 1
ATOM 599 C CA . GLU A 1 85 ? -2.746 -8.227 8.561 1.00 95.19 85 GLU A CA 1
ATOM 600 C C . GLU A 1 85 ? -2.270 -7.185 9.570 1.00 95.19 85 GLU A C 1
ATOM 602 O O . GLU A 1 85 ? -1.428 -6.344 9.271 1.00 95.19 85 GLU A O 1
ATOM 607 N N . PHE A 1 86 ? -2.816 -7.232 10.781 1.00 94.88 86 PHE A N 1
ATOM 608 C CA . PHE A 1 86 ? -2.482 -6.298 11.851 1.00 94.88 86 PHE A CA 1
ATOM 609 C C . PHE A 1 86 ? -1.646 -7.007 12.908 1.00 94.88 86 PHE A C 1
ATOM 611 O O . PHE A 1 86 ? -2.035 -8.071 13.389 1.00 94.88 86 PHE A O 1
ATOM 618 N N . LYS A 1 87 ? -0.508 -6.419 13.285 1.00 94.38 87 LYS A N 1
ATOM 619 C CA . LYS A 1 87 ? 0.411 -7.016 14.256 1.00 94.38 87 LYS A CA 1
ATOM 620 C C . LYS A 1 87 ? 1.042 -5.938 15.147 1.00 94.38 87 LYS A C 1
ATOM 622 O O . LYS A 1 87 ? 1.407 -4.880 14.636 1.00 94.38 87 LYS A O 1
ATOM 627 N N . PRO A 1 88 ? 1.199 -6.171 16.461 1.00 94.81 88 PRO A N 1
ATOM 628 C CA . PRO A 1 88 ? 2.054 -5.329 17.294 1.00 94.81 88 PRO A CA 1
ATOM 629 C C . PRO A 1 88 ? 3.527 -5.575 16.932 1.00 94.81 88 PRO A C 1
ATOM 631 O O . PRO A 1 88 ? 3.972 -6.725 16.886 1.00 94.81 88 PRO A O 1
ATOM 634 N N . MET A 1 89 ? 4.276 -4.515 16.619 1.00 94.75 89 MET A N 1
ATOM 635 C CA . MET A 1 89 ? 5.675 -4.615 16.173 1.00 94.75 89 MET A CA 1
ATOM 636 C C . MET A 1 89 ? 6.628 -3.652 16.901 1.00 94.75 89 MET A C 1
ATOM 638 O O . MET A 1 89 ? 7.819 -3.646 16.595 1.00 94.75 89 MET A O 1
ATOM 642 N N . GLY A 1 90 ? 6.146 -2.859 17.856 1.00 95.50 90 GLY A N 1
ATOM 643 C CA . GLY A 1 90 ? 6.900 -1.837 18.581 1.00 95.50 90 GLY A CA 1
ATOM 644 C C . GLY A 1 90 ? 6.722 -0.427 18.012 1.00 95.50 90 GLY A C 1
ATOM 645 O O . GLY A 1 90 ? 6.587 -0.242 16.803 1.00 95.50 90 GLY A O 1
ATOM 646 N N . ALA A 1 91 ? 6.774 0.585 18.881 1.00 95.44 91 ALA A N 1
ATOM 647 C CA . ALA A 1 91 ? 6.596 1.992 18.501 1.00 95.44 91 ALA A CA 1
ATOM 648 C C . ALA A 1 91 ? 7.720 2.550 17.607 1.00 95.44 91 ALA A C 1
ATOM 650 O O . ALA A 1 91 ? 7.468 3.416 16.775 1.00 95.44 91 ALA A O 1
ATOM 651 N N . GLU A 1 92 ? 8.935 2.017 17.745 1.00 96.12 92 GLU A N 1
ATOM 652 C CA . GLU A 1 92 ? 10.108 2.422 16.954 1.00 96.12 92 GLU A CA 1
ATOM 653 C C . GLU A 1 92 ? 10.207 1.688 15.606 1.00 96.12 92 GLU A C 1
ATOM 655 O O . GLU A 1 92 ? 11.025 2.036 14.754 1.00 96.12 92 GLU A O 1
ATOM 660 N N . SER A 1 93 ? 9.388 0.654 15.400 1.00 95.75 93 SER A N 1
ATOM 661 C CA . SER A 1 93 ? 9.361 -0.107 14.151 1.00 95.75 93 SER A CA 1
ATOM 662 C C . SER A 1 93 ? 8.606 0.648 13.062 1.00 95.75 93 SER A C 1
ATOM 664 O O . SER A 1 93 ? 7.744 1.485 13.332 1.00 95.75 93 SER A O 1
ATOM 666 N N . HIS A 1 94 ? 8.873 0.306 11.800 1.00 96.19 94 HIS A N 1
ATOM 667 C CA . HIS A 1 94 ? 8.155 0.883 10.666 1.00 96.19 94 HIS A CA 1
ATOM 668 C C . HIS A 1 94 ? 6.633 0.702 10.789 1.00 96.19 94 HIS A C 1
ATOM 670 O O . HIS A 1 94 ? 6.138 -0.254 11.390 1.00 96.19 94 HIS A O 1
ATOM 676 N N . ARG A 1 95 ? 5.877 1.637 10.198 1.00 96.00 95 ARG A N 1
ATOM 677 C CA . ARG A 1 95 ? 4.402 1.609 10.202 1.00 96.00 95 ARG A CA 1
ATOM 678 C C . ARG A 1 95 ? 3.811 0.373 9.514 1.00 96.00 95 ARG A C 1
ATOM 680 O O . ARG A 1 95 ? 2.680 -0.004 9.811 1.00 96.00 95 ARG A O 1
ATOM 687 N N . ALA A 1 96 ? 4.563 -0.227 8.596 1.00 97.25 96 ALA A N 1
ATOM 688 C CA . ALA A 1 96 ? 4.228 -1.471 7.932 1.00 97.25 96 ALA A CA 1
ATOM 689 C C . ALA A 1 96 ? 5.501 -2.242 7.572 1.00 97.25 96 ALA A C 1
ATOM 691 O O . ALA A 1 96 ? 6.587 -1.663 7.515 1.00 97.25 96 ALA A O 1
ATOM 692 N N . LEU A 1 97 ? 5.344 -3.543 7.351 1.00 96.00 97 LEU A N 1
ATOM 693 C CA . LEU A 1 97 ? 6.393 -4.437 6.882 1.00 96.00 97 LEU A CA 1
ATOM 694 C C . LEU A 1 97 ? 5.814 -5.395 5.848 1.00 96.00 97 LEU A C 1
ATOM 696 O O . LEU A 1 97 ? 4.808 -6.060 6.103 1.00 96.00 97 LEU A O 1
ATOM 700 N N . TYR A 1 98 ? 6.477 -5.488 4.704 1.00 95.94 98 TYR A N 1
ATOM 701 C CA . TYR A 1 98 ? 6.200 -6.506 3.706 1.00 95.94 98 TYR A CA 1
ATOM 702 C C . TYR A 1 98 ? 7.010 -7.780 3.976 1.00 95.94 98 TYR A C 1
ATOM 704 O O . TYR A 1 98 ? 8.237 -7.735 4.024 1.00 95.94 98 TYR A O 1
ATOM 712 N N . GLU A 1 99 ? 6.315 -8.912 4.106 1.00 94.38 99 GLU A N 1
ATOM 713 C CA . GLU A 1 99 ? 6.917 -10.245 4.130 1.00 94.38 99 GLU A CA 1
ATOM 714 C C . GLU A 1 99 ? 6.718 -10.942 2.782 1.00 94.38 99 GLU A C 1
ATOM 716 O O . GLU A 1 99 ? 5.588 -11.117 2.302 1.00 94.38 99 GLU A O 1
ATOM 721 N N . ARG A 1 100 ? 7.833 -11.345 2.172 1.00 90.12 100 ARG A N 1
ATOM 722 C CA . ARG A 1 100 ? 7.882 -11.817 0.785 1.00 90.12 100 ARG A CA 1
ATOM 723 C C . ARG A 1 100 ? 7.331 -13.224 0.621 1.00 90.12 100 ARG A C 1
ATOM 725 O O . ARG A 1 100 ? 6.652 -13.496 -0.373 1.00 90.12 100 ARG A O 1
ATOM 732 N N . ASP A 1 101 ? 7.611 -14.090 1.588 1.00 89.06 101 ASP A N 1
ATOM 733 C CA . ASP A 1 101 ? 7.274 -15.512 1.514 1.00 89.06 101 ASP A CA 1
ATOM 734 C C . ASP A 1 101 ? 5.755 -15.723 1.432 1.00 89.06 101 ASP A C 1
ATOM 736 O O . ASP A 1 101 ? 5.262 -16.436 0.554 1.00 89.06 101 ASP A O 1
ATOM 740 N N . ASP A 1 102 ? 5.003 -14.996 2.261 1.00 89.00 102 ASP A N 1
ATOM 741 C CA . ASP A 1 102 ? 3.540 -15.097 2.328 1.00 89.00 102 ASP A CA 1
ATOM 742 C C . ASP A 1 102 ? 2.808 -14.023 1.508 1.00 89.00 102 ASP A C 1
ATOM 744 O O . ASP A 1 102 ? 1.583 -14.069 1.350 1.00 89.00 102 ASP A O 1
ATOM 748 N N . ARG A 1 103 ? 3.556 -13.056 0.959 1.00 90.50 103 ARG A N 1
ATOM 749 C CA . ARG A 1 103 ? 3.043 -11.831 0.325 1.00 90.50 103 ARG A CA 1
ATOM 750 C C . ARG A 1 103 ? 2.046 -11.092 1.216 1.00 90.50 103 ARG A C 1
ATOM 752 O O . ARG A 1 103 ? 0.956 -10.694 0.780 1.00 90.50 103 ARG A O 1
ATOM 759 N N . THR A 1 104 ? 2.440 -10.920 2.471 1.00 94.81 104 THR A N 1
ATOM 760 C CA . THR A 1 104 ? 1.623 -10.296 3.509 1.00 94.81 104 THR A CA 1
ATOM 761 C C . THR A 1 104 ? 2.238 -8.969 3.915 1.00 94.81 104 THR A C 1
ATOM 763 O O . THR A 1 104 ? 3.435 -8.865 4.164 1.00 94.81 104 THR A O 1
ATOM 766 N N . ILE A 1 105 ? 1.401 -7.942 3.972 1.00 96.00 105 ILE A N 1
ATOM 767 C CA . ILE A 1 105 ? 1.725 -6.635 4.520 1.00 96.00 105 ILE A CA 1
ATOM 768 C C . ILE A 1 105 ? 1.209 -6.617 5.953 1.00 96.00 105 ILE A C 1
ATOM 770 O O . ILE A 1 105 ? -0.001 -6.647 6.189 1.00 96.00 105 ILE A O 1
ATOM 774 N N . TYR A 1 106 ? 2.132 -6.568 6.903 1.00 96.94 106 TYR A N 1
ATOM 775 C CA . TYR A 1 106 ? 1.822 -6.414 8.314 1.00 96.94 106 TYR A CA 1
ATOM 776 C C . TYR A 1 106 ? 1.768 -4.932 8.663 1.00 96.94 106 TYR A C 1
ATOM 778 O O . TYR A 1 106 ? 2.730 -4.199 8.447 1.00 96.94 106 TYR A O 1
ATOM 786 N N . ILE A 1 107 ? 0.642 -4.493 9.210 1.00 97.00 107 ILE A N 1
ATOM 787 C CA . ILE A 1 107 ? 0.410 -3.133 9.684 1.00 97.00 107 ILE A CA 1
ATOM 788 C C . ILE A 1 107 ? 0.733 -3.072 11.176 1.00 97.00 107 ILE A C 1
ATOM 790 O O . ILE A 1 107 ? 0.162 -3.828 11.970 1.00 97.00 107 ILE A O 1
ATOM 794 N N . ASN A 1 108 ? 1.635 -2.164 11.552 1.00 96.75 108 ASN A N 1
ATOM 795 C CA . ASN A 1 108 ? 2.126 -2.042 12.918 1.00 96.75 108 ASN A CA 1
ATOM 796 C C . ASN A 1 108 ? 1.140 -1.274 13.807 1.00 96.75 108 ASN A C 1
ATOM 798 O O . ASN A 1 108 ? 1.077 -0.046 13.772 1.00 96.75 108 ASN A O 1
ATOM 802 N N . LEU A 1 109 ? 0.423 -1.994 14.667 1.00 94.81 109 LEU A N 1
ATOM 803 C CA . LEU A 1 109 ? -0.568 -1.406 15.575 1.00 94.81 109 LEU A CA 1
ATOM 804 C C . LEU A 1 109 ? 0.022 -0.442 16.615 1.00 94.81 109 LEU A C 1
ATOM 806 O O . LEU A 1 109 ? -0.711 0.376 17.164 1.00 94.81 109 LEU A O 1
ATOM 810 N N . GLU A 1 110 ? 1.324 -0.524 16.882 1.00 95.25 110 GLU A N 1
ATOM 811 C CA . GLU A 1 110 ? 2.003 0.260 17.918 1.00 95.25 110 GLU A CA 1
ATOM 812 C C . GLU A 1 110 ? 2.742 1.477 17.351 1.00 95.25 110 GLU A C 1
ATOM 814 O O . GLU A 1 110 ? 3.278 2.283 18.109 1.00 95.25 110 GLU A O 1
ATOM 819 N N . HIS A 1 111 ? 2.748 1.654 16.026 1.00 96.56 111 HIS A N 1
ATOM 820 C CA . HIS A 1 111 ? 3.363 2.821 15.404 1.00 96.56 111 HIS A CA 1
ATOM 821 C C . HIS A 1 111 ? 2.631 4.111 15.835 1.00 96.56 111 HIS A C 1
ATOM 823 O O . HIS A 1 111 ? 1.399 4.154 15.739 1.00 96.56 111 HIS A O 1
ATOM 829 N N . PRO A 1 112 ? 3.335 5.200 16.219 1.00 95.06 112 PRO A N 1
ATOM 830 C CA . PRO A 1 112 ? 2.720 6.409 16.782 1.00 95.06 112 PRO A CA 1
ATOM 831 C C . PRO A 1 112 ? 1.572 6.996 15.951 1.00 95.06 112 PRO A C 1
ATOM 833 O O . PRO A 1 112 ? 0.565 7.438 16.497 1.00 95.06 112 PRO A O 1
ATOM 836 N N . GLN A 1 113 ? 1.689 6.953 14.621 1.00 94.25 113 GLN A N 1
ATOM 837 C CA . GLN A 1 113 ? 0.642 7.419 13.703 1.00 94.25 113 GLN A CA 1
ATOM 838 C C . GLN A 1 113 ? -0.648 6.588 13.800 1.00 94.25 113 GLN A C 1
ATOM 840 O O . GLN A 1 113 ? -1.742 7.142 13.735 1.00 94.25 113 GLN A O 1
ATOM 845 N N . LEU A 1 114 ? -0.520 5.264 13.933 1.00 93.00 114 LEU A N 1
ATOM 846 C CA . LEU A 1 114 ? -1.660 4.354 13.998 1.00 93.00 114 LEU A CA 1
ATOM 847 C C . LEU A 1 114 ? -2.271 4.348 15.392 1.00 93.00 114 LEU A C 1
ATOM 849 O O . LEU A 1 114 ? -3.485 4.435 15.496 1.00 93.00 114 LEU A O 1
ATOM 853 N N . VAL A 1 115 ? -1.455 4.392 16.446 1.00 93.06 115 VAL A N 1
ATOM 854 C CA . VAL A 1 115 ? -1.932 4.571 17.826 1.00 93.06 115 VAL A CA 1
ATOM 855 C C . 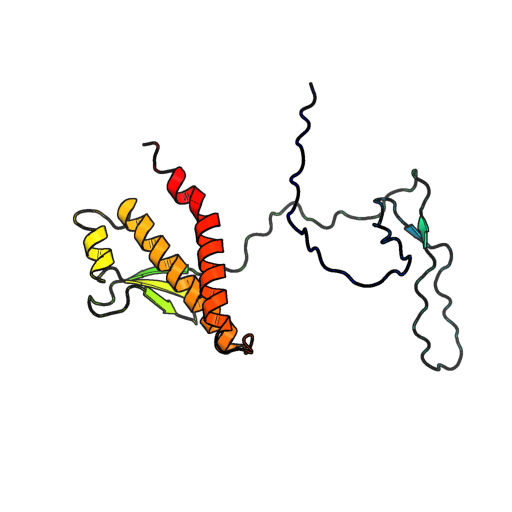VAL A 1 115 ? -2.743 5.861 17.967 1.00 93.06 115 VAL A C 1
ATOM 857 O O . VAL A 1 115 ? -3.831 5.844 18.540 1.00 93.06 115 VAL A O 1
ATOM 860 N N . ALA A 1 116 ? -2.258 6.971 17.401 1.00 91.06 116 ALA A N 1
ATOM 861 C CA . ALA A 1 116 ? -2.977 8.242 17.419 1.00 91.06 116 ALA A CA 1
ATOM 862 C C . ALA A 1 116 ? -4.322 8.179 16.674 1.00 91.06 116 ALA A C 1
ATOM 864 O O . ALA A 1 116 ? -5.279 8.824 17.096 1.00 91.06 116 ALA A O 1
ATOM 865 N N . ALA A 1 117 ? -4.403 7.402 15.590 1.00 87.88 117 ALA A N 1
ATOM 866 C CA . ALA A 1 117 ? -5.635 7.218 14.828 1.00 87.88 117 ALA A CA 1
ATOM 867 C C . ALA A 1 117 ? -6.614 6.238 15.482 1.00 87.88 117 ALA A C 1
ATOM 869 O O . ALA A 1 117 ? -7.820 6.412 15.334 1.00 87.88 117 ALA A O 1
ATOM 870 N N . THR A 1 118 ? -6.117 5.232 16.206 1.00 88.12 118 THR A N 1
ATOM 871 C CA . THR A 1 118 ? -6.954 4.342 17.017 1.00 88.12 118 THR A CA 1
ATOM 872 C C . THR A 1 118 ? -7.546 5.109 18.198 1.00 88.12 118 THR A C 1
ATOM 874 O O . THR A 1 118 ? -8.737 4.998 18.462 1.00 88.12 118 THR A O 1
ATOM 877 N N . GLY A 1 119 ? -6.748 5.922 18.903 1.00 79.94 119 GLY A N 1
ATOM 878 C CA . GLY A 1 119 ? -7.207 6.695 20.060 1.00 79.94 119 GLY A CA 1
ATOM 879 C C . GLY A 1 119 ? -7.858 5.811 21.135 1.00 79.94 119 GLY A C 1
ATOM 880 O O . GLY A 1 119 ? -7.232 4.887 21.644 1.00 79.94 119 GLY A O 1
ATOM 881 N N . LEU A 1 120 ? -9.120 6.103 21.477 1.00 72.75 120 LEU A N 1
ATOM 882 C CA . LEU A 1 120 ? -9.977 5.262 22.339 1.00 72.75 120 LEU A CA 1
ATOM 883 C C . LEU A 1 120 ? -10.851 4.270 21.543 1.00 72.75 120 LEU A C 1
ATOM 885 O O . LEU A 1 120 ? -11.658 3.549 22.129 1.00 72.75 120 LEU A O 1
ATOM 889 N N . GLY A 1 121 ? -10.752 4.291 20.215 1.00 76.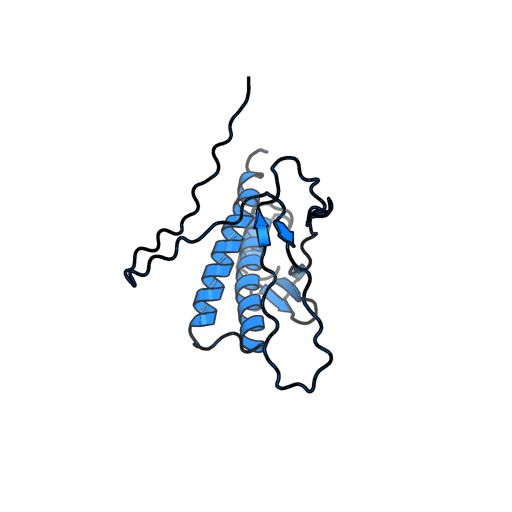31 121 GLY A N 1
ATOM 890 C CA . GLY A 1 121 ? -11.526 3.472 19.292 1.00 76.31 121 GLY A CA 1
ATOM 891 C C . GLY A 1 121 ? -10.984 2.051 19.127 1.00 76.31 121 GLY A C 1
ATOM 892 O O . GLY A 1 121 ? -10.043 1.619 19.790 1.00 76.31 121 GLY A O 1
ATOM 893 N N . SER A 1 122 ? -11.616 1.308 18.219 1.00 85.44 122 SER A N 1
ATOM 894 C CA . SER A 1 122 ? -11.217 -0.049 17.827 1.00 85.44 122 SER A CA 1
ATOM 895 C C . SER A 1 122 ? -10.493 -0.027 16.478 1.00 85.44 122 SER A C 1
ATOM 897 O O . SER A 1 122 ? -10.631 0.914 15.700 1.00 85.44 122 SER A O 1
ATOM 899 N N . ILE A 1 123 ? -9.812 -1.122 16.141 1.00 86.81 123 ILE A N 1
ATOM 900 C CA . ILE A 1 123 ? -9.284 -1.384 14.792 1.00 86.81 123 ILE A CA 1
ATOM 901 C C . ILE A 1 123 ? -10.376 -1.437 13.706 1.00 86.81 123 ILE A C 1
ATOM 903 O O . ILE A 1 123 ? -10.078 -1.440 12.511 1.00 86.81 123 ILE A O 1
ATOM 907 N N . ASP A 1 124 ? -11.644 -1.509 14.105 1.00 86.50 124 ASP A N 1
ATOM 908 C CA . ASP A 1 124 ? -12.800 -1.469 13.208 1.00 86.50 124 ASP A CA 1
ATOM 909 C C . ASP A 1 124 ? -13.354 -0.057 12.995 1.00 86.50 124 ASP A C 1
ATOM 911 O O . ASP A 1 124 ? -14.257 0.121 12.178 1.00 86.50 124 ASP A O 1
ATOM 915 N N . ASP A 1 125 ? -12.805 0.953 13.679 1.00 88.38 125 ASP A N 1
ATOM 916 C CA . ASP A 1 125 ? -13.166 2.349 13.446 1.00 88.38 125 ASP A CA 1
ATOM 917 C C . ASP A 1 125 ? -12.879 2.721 11.977 1.00 88.38 125 ASP A C 1
ATOM 919 O O . ASP A 1 125 ? -11.755 2.517 11.498 1.00 88.38 125 ASP A O 1
ATOM 923 N N . PRO A 1 126 ? -13.861 3.270 11.234 1.00 86.94 126 PRO A N 1
ATOM 924 C CA . PRO A 1 126 ? -13.654 3.742 9.872 1.00 86.94 126 PRO A CA 1
ATOM 925 C C . PRO A 1 126 ? -12.467 4.698 9.730 1.00 86.94 126 PRO A C 1
ATOM 927 O O . PRO A 1 126 ? -11.759 4.629 8.728 1.00 86.94 126 PRO A O 1
ATOM 930 N N . VAL A 1 127 ? -12.211 5.571 10.710 1.00 87.75 127 VAL A N 1
ATOM 931 C CA . VAL A 1 127 ? -11.076 6.508 10.676 1.00 87.75 127 VAL A CA 1
ATOM 932 C C . VAL A 1 127 ? -9.754 5.744 10.703 1.00 87.75 127 VAL A C 1
ATOM 934 O O . VAL A 1 127 ? -8.898 5.959 9.839 1.00 87.75 127 VAL A O 1
ATOM 937 N N . PHE A 1 128 ? -9.620 4.794 11.631 1.00 91.62 128 PHE A N 1
ATOM 938 C CA . PHE A 1 128 ? -8.452 3.923 11.716 1.00 91.62 128 PHE A CA 1
ATOM 939 C C . PHE A 1 128 ? -8.296 3.072 10.451 1.00 91.62 128 PHE A C 1
ATOM 941 O O . PHE A 1 128 ? -7.223 3.051 9.851 1.00 91.62 128 PHE A O 1
ATOM 948 N N . ARG A 1 129 ? -9.368 2.412 9.992 1.00 91.19 129 ARG A N 1
ATOM 949 C CA . ARG A 1 129 ? -9.361 1.549 8.799 1.00 91.19 129 ARG A CA 1
ATOM 950 C C . ARG A 1 129 ? -8.921 2.304 7.551 1.00 91.19 129 ARG A C 1
ATOM 952 O O . ARG A 1 129 ? -8.124 1.782 6.777 1.00 91.19 129 ARG A O 1
ATOM 959 N N . ARG A 1 130 ? -9.405 3.534 7.360 1.00 90.69 130 ARG A N 1
ATOM 960 C CA . ARG A 1 130 ? -9.019 4.392 6.230 1.00 90.69 130 ARG A CA 1
ATOM 961 C C . ARG A 1 130 ? -7.524 4.678 6.228 1.00 90.69 130 ARG A C 1
ATOM 963 O O . ARG A 1 130 ? -6.899 4.565 5.175 1.00 90.69 130 ARG A O 1
ATOM 970 N N . LEU A 1 131 ? -6.962 5.005 7.391 1.00 93.25 131 LEU A N 1
ATOM 971 C CA . LEU A 1 131 ? -5.528 5.229 7.531 1.00 93.25 131 LEU A CA 1
ATOM 972 C C . LEU A 1 131 ? -4.733 3.935 7.333 1.00 93.25 131 LEU A C 1
ATOM 974 O O . LEU A 1 131 ? -3.754 3.929 6.594 1.00 93.25 131 LEU A O 1
ATOM 978 N N . ALA A 1 132 ? -5.164 2.834 7.946 1.00 93.88 132 ALA A N 1
ATOM 979 C CA . ALA A 1 132 ? -4.517 1.536 7.814 1.00 93.88 132 ALA A CA 1
ATOM 980 C C . ALA A 1 132 ? -4.454 1.068 6.353 1.00 93.88 132 ALA A C 1
ATOM 982 O O . ALA A 1 132 ? -3.423 0.562 5.915 1.00 93.88 132 ALA A O 1
ATOM 983 N N . TYR A 1 133 ? -5.524 1.275 5.579 1.00 92.69 133 TYR A N 1
ATOM 984 C CA . TYR A 1 133 ? -5.519 0.963 4.152 1.00 92.69 133 TYR A CA 1
ATOM 985 C C . TYR A 1 133 ? -4.603 1.883 3.349 1.00 92.69 133 TYR A C 1
ATOM 987 O O . TYR A 1 133 ? -3.918 1.395 2.459 1.00 92.69 133 TYR A O 1
ATOM 995 N N . GLU A 1 134 ? -4.511 3.170 3.685 1.00 94.25 134 GLU A N 1
ATOM 996 C CA . GLU A 1 134 ? -3.532 4.077 3.068 1.00 94.25 134 GLU A CA 1
ATOM 997 C C . GLU A 1 134 ? -2.091 3.593 3.297 1.00 94.25 134 GLU A C 1
ATOM 999 O O . GLU A 1 134 ? -1.293 3.459 2.363 1.00 94.25 134 GLU A O 1
ATOM 1004 N N . VAL A 1 135 ? -1.787 3.216 4.543 1.00 96.00 135 VAL A N 1
ATOM 1005 C CA . VAL A 1 135 ? -0.499 2.617 4.902 1.00 96.00 135 VAL A CA 1
ATOM 1006 C C . VAL A 1 135 ? -0.257 1.335 4.099 1.00 96.00 135 VAL A C 1
ATOM 1008 O O . VAL A 1 135 ? 0.826 1.175 3.536 1.00 96.00 135 VAL A O 1
ATOM 1011 N N . ALA A 1 136 ? -1.263 0.466 3.976 1.00 95.44 136 ALA A N 1
ATOM 1012 C CA . ALA A 1 136 ? -1.168 -0.762 3.193 1.00 95.44 136 ALA A CA 1
ATOM 1013 C C . ALA A 1 136 ? -0.963 -0.502 1.690 1.00 95.44 136 ALA A C 1
ATOM 1015 O O . ALA A 1 136 ? -0.184 -1.205 1.053 1.00 95.44 136 ALA A O 1
ATOM 1016 N N . PHE A 1 137 ? -1.627 0.499 1.104 1.00 94.75 137 PHE A N 1
ATOM 1017 C CA . PHE A 1 137 ? -1.467 0.851 -0.312 1.00 94.75 137 PHE A CA 1
ATOM 1018 C C . PHE A 1 137 ? -0.076 1.402 -0.608 1.00 94.75 137 PHE A C 1
ATOM 1020 O O . PHE A 1 137 ? 0.524 1.044 -1.624 1.00 94.75 137 PHE A O 1
ATOM 1027 N N . SER A 1 138 ? 0.439 2.236 0.294 1.00 96.31 138 SER A N 1
ATOM 1028 C CA . SER A 1 138 ? 1.803 2.751 0.226 1.00 96.31 138 SER A CA 1
ATOM 1029 C C . SER A 1 138 ? 2.824 1.616 0.290 1.00 96.31 138 SER A C 1
ATOM 1031 O O . SER A 1 138 ? 3.701 1.532 -0.568 1.00 96.31 138 SER A O 1
ATOM 1033 N N . GLU A 1 139 ? 2.676 0.711 1.260 1.00 96.81 139 GLU A N 1
ATOM 1034 C CA . GLU A 1 139 ? 3.585 -0.426 1.421 1.00 96.81 139 GLU A CA 1
ATOM 1035 C C . GLU A 1 139 ? 3.499 -1.388 0.232 1.00 96.81 139 GLU A C 1
ATOM 1037 O O . GLU A 1 139 ? 4.519 -1.823 -0.286 1.00 96.81 139 GLU A O 1
ATOM 1042 N N . TYR A 1 140 ? 2.295 -1.650 -0.282 1.00 95.25 140 TYR A N 1
ATOM 1043 C CA . TYR A 1 140 ? 2.090 -2.450 -1.491 1.00 95.25 140 TYR A CA 1
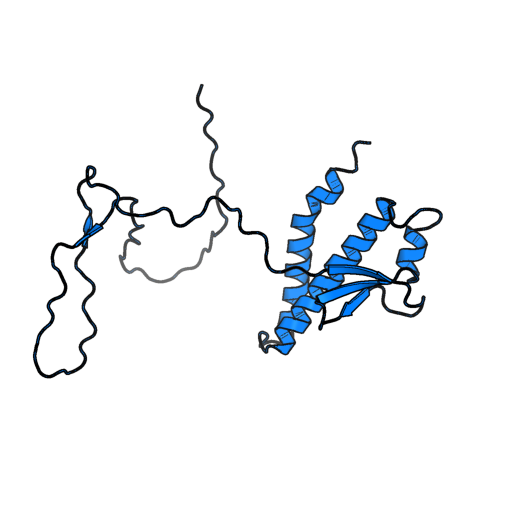ATOM 1044 C C . TYR A 1 140 ? 2.832 -1.876 -2.702 1.00 95.25 140 TYR A C 1
ATOM 1046 O O . TYR A 1 140 ? 3.430 -2.632 -3.467 1.00 95.25 140 TYR A O 1
ATOM 1054 N N . ALA A 1 141 ? 2.788 -0.556 -2.899 1.00 96.06 141 ALA A N 1
ATOM 1055 C CA . ALA A 1 141 ? 3.465 0.080 -4.024 1.00 96.06 141 ALA A CA 1
ATOM 1056 C C . ALA A 1 141 ? 4.989 -0.098 -3.939 1.00 96.06 141 ALA A C 1
ATOM 1058 O O . ALA A 1 141 ? 5.619 -0.408 -4.949 1.00 96.06 141 ALA A O 1
ATOM 1059 N N . ILE A 1 142 ? 5.553 0.041 -2.736 1.00 95.88 142 ILE A N 1
ATOM 1060 C CA . ILE A 1 142 ? 6.981 -0.170 -2.465 1.00 95.88 142 ILE A CA 1
ATOM 1061 C C . ILE A 1 142 ? 7.345 -1.646 -2.650 1.00 95.88 142 ILE A C 1
ATOM 1063 O O . ILE A 1 142 ? 8.238 -1.962 -3.430 1.00 95.88 142 ILE A O 1
ATOM 1067 N N . ALA A 1 143 ? 6.605 -2.550 -2.008 1.00 95.00 143 ALA A N 1
ATOM 1068 C CA . ALA A 1 143 ? 6.817 -3.991 -2.082 1.00 95.00 143 ALA A CA 1
ATOM 1069 C C . ALA A 1 143 ? 6.770 -4.510 -3.524 1.00 95.00 143 ALA A C 1
ATOM 1071 O O . ALA A 1 143 ? 7.604 -5.317 -3.929 1.00 95.00 143 ALA A O 1
ATOM 1072 N N . LEU A 1 144 ? 5.817 -4.022 -4.325 1.00 94.25 144 LEU A N 1
ATOM 1073 C CA . LEU A 1 144 ? 5.718 -4.389 -5.733 1.00 94.25 144 LEU A CA 1
ATOM 1074 C C . LEU A 1 144 ? 6.953 -3.943 -6.523 1.00 94.25 144 LEU A C 1
ATOM 1076 O O . LEU A 1 144 ? 7.460 -4.728 -7.322 1.00 94.25 144 LEU A O 1
ATOM 1080 N N . ALA A 1 145 ? 7.445 -2.724 -6.296 1.00 94.31 145 ALA A N 1
ATOM 1081 C CA . ALA A 1 145 ? 8.663 -2.251 -6.942 1.00 94.31 145 ALA A CA 1
ATOM 1082 C C . ALA A 1 145 ? 9.881 -3.085 -6.509 1.00 94.31 145 ALA A C 1
ATOM 1084 O O . ALA A 1 145 ? 10.625 -3.558 -7.361 1.00 94.31 145 ALA A O 1
ATOM 1085 N N . SER A 1 146 ? 10.033 -3.391 -5.218 1.00 92.50 146 SER A N 1
ATOM 1086 C CA . SER A 1 146 ? 11.115 -4.263 -4.737 1.00 92.50 146 SER A CA 1
ATOM 1087 C C . SER A 1 146 ? 11.069 -5.671 -5.353 1.00 92.50 146 SER A C 1
ATOM 1089 O O . SER A 1 146 ? 12.107 -6.245 -5.682 1.00 92.50 146 SER A O 1
ATOM 1091 N N . GLU A 1 147 ? 9.877 -6.237 -5.575 1.00 91.50 147 GLU A N 1
ATOM 1092 C CA . GLU A 1 147 ? 9.723 -7.516 -6.286 1.00 91.50 147 GLU A CA 1
ATOM 1093 C C . GLU A 1 147 ? 10.126 -7.439 -7.761 1.00 91.50 147 GLU A C 1
ATOM 1095 O O . GLU A 1 147 ? 10.676 -8.403 -8.300 1.00 91.50 147 GLU A O 1
ATOM 1100 N N . LEU A 1 148 ? 9.818 -6.326 -8.432 1.00 92.31 148 LEU A N 1
ATOM 1101 C CA . LEU A 1 148 ? 10.176 -6.106 -9.832 1.00 92.31 148 LEU A CA 1
ATOM 1102 C C . LEU A 1 148 ? 11.685 -5.891 -9.989 1.00 92.31 148 LEU A C 1
ATOM 1104 O O . LEU A 1 148 ? 12.298 -6.485 -10.879 1.00 92.31 148 LEU A O 1
ATOM 1108 N N . GLU A 1 149 ? 12.292 -5.133 -9.079 1.00 91.69 149 GLU A N 1
ATOM 1109 C CA . GLU A 1 149 ? 13.738 -4.933 -9.008 1.00 91.69 149 GLU A CA 1
ATOM 1110 C C . GLU A 1 149 ? 14.473 -6.260 -8.802 1.00 91.69 149 GLU A C 1
ATOM 1112 O O . GLU A 1 149 ? 15.366 -6.600 -9.576 1.00 91.69 149 GLU A O 1
ATOM 1117 N N . GLY A 1 150 ? 14.026 -7.080 -7.844 1.00 88.50 150 GLY A N 1
ATOM 1118 C CA . GLY A 1 150 ? 14.606 -8.401 -7.584 1.00 88.50 150 GLY A CA 1
ATOM 1119 C C . GLY A 1 150 ? 14.500 -9.392 -8.754 1.00 88.50 150 GLY A C 1
ATOM 1120 O O . GLY A 1 150 ? 15.155 -10.432 -8.735 1.00 88.50 150 GLY A O 1
ATOM 1121 N N . ARG A 1 151 ? 13.687 -9.091 -9.774 1.00 91.00 151 ARG A N 1
ATOM 1122 C CA . ARG A 1 151 ? 13.560 -9.865 -11.023 1.00 91.00 151 ARG A CA 1
ATOM 1123 C C . ARG A 1 151 ? 14.308 -9.240 -12.203 1.00 91.00 151 ARG A C 1
ATOM 1125 O O . ARG A 1 151 ? 14.268 -9.803 -13.293 1.00 91.00 151 ARG A O 1
ATOM 1132 N N . GLY A 1 152 ? 14.967 -8.098 -12.005 1.00 90.88 152 GLY A N 1
ATOM 1133 C CA . GLY A 1 152 ? 15.675 -7.374 -13.060 1.00 90.88 152 GLY A CA 1
ATOM 1134 C C . GLY A 1 152 ? 14.748 -6.677 -14.059 1.00 90.88 152 GLY A C 1
ATOM 1135 O O . GLY A 1 152 ? 15.112 -6.539 -15.222 1.00 90.88 152 GLY A O 1
ATOM 1136 N N . HIS A 1 153 ? 13.541 -6.272 -13.642 1.00 90.62 153 HIS A N 1
ATOM 1137 C CA . HIS A 1 153 ? 12.613 -5.541 -14.518 1.00 90.62 153 HIS A CA 1
ATOM 1138 C C . HIS A 1 153 ? 12.975 -4.064 -14.710 1.00 90.62 153 HIS A C 1
ATOM 1140 O O . HIS A 1 153 ? 12.469 -3.449 -15.647 1.00 90.62 153 HIS A O 1
ATOM 1146 N N . TYR A 1 154 ? 13.831 -3.506 -13.853 1.00 92.75 154 TYR A N 1
ATOM 1147 C CA . TYR A 1 154 ? 14.281 -2.122 -13.954 1.00 92.75 154 TYR A CA 1
ATOM 1148 C C . TYR A 1 154 ? 15.641 -2.031 -14.626 1.00 92.75 154 TYR A C 1
ATOM 1150 O O . TYR A 1 154 ? 16.546 -2.809 -14.321 1.00 92.75 154 TYR A O 1
ATOM 1158 N N . ILE A 1 155 ? 15.762 -1.071 -15.542 1.00 90.56 155 ILE A N 1
ATOM 1159 C CA . ILE A 1 155 ? 17.018 -0.754 -16.224 1.00 90.56 155 ILE A CA 1
ATOM 1160 C C . ILE A 1 155 ? 17.588 0.532 -15.629 1.00 90.56 155 ILE A C 1
ATOM 1162 O O . ILE A 1 155 ? 18.784 0.592 -15.342 1.00 90.56 155 ILE A O 1
ATOM 1166 N N . ASP A 1 156 ? 16.742 1.544 -15.414 1.00 93.12 156 ASP A N 1
ATOM 1167 C CA . ASP A 1 156 ? 17.142 2.808 -14.807 1.00 93.12 156 ASP A CA 1
ATOM 1168 C C . ASP A 1 156 ? 16.897 2.777 -13.283 1.00 93.12 156 ASP A C 1
ATOM 1170 O O . ASP A 1 156 ? 15.809 2.401 -12.837 1.00 93.12 156 ASP A O 1
ATOM 1174 N N . PRO A 1 157 ? 17.862 3.215 -12.450 1.00 88.69 157 PRO A N 1
ATOM 1175 C CA . PRO A 1 157 ? 17.677 3.338 -11.001 1.00 88.69 157 PRO A CA 1
ATOM 1176 C C . PRO A 1 157 ? 16.506 4.237 -10.562 1.00 88.69 157 PRO A C 1
ATOM 1178 O O . PRO A 1 157 ? 16.080 4.176 -9.410 1.00 88.69 157 PRO A O 1
ATOM 1181 N N . SER A 1 158 ? 16.002 5.103 -11.443 1.00 93.31 158 SER A N 1
ATOM 1182 C CA . SER A 1 158 ? 14.852 5.975 -11.195 1.00 93.31 158 SER A CA 1
ATOM 1183 C C . SER A 1 158 ? 13.499 5.336 -11.533 1.00 93.31 158 SER A C 1
ATOM 1185 O O . SER A 1 158 ? 12.478 5.798 -11.008 1.00 93.31 158 SER A O 1
ATOM 1187 N N . ASP A 1 159 ? 13.478 4.247 -12.312 1.00 93.88 159 ASP A N 1
ATOM 1188 C CA . ASP A 1 159 ? 12.256 3.523 -12.690 1.00 93.88 159 ASP A CA 1
ATOM 1189 C C . ASP A 1 159 ? 11.424 3.071 -11.470 1.00 93.88 159 ASP A C 1
ATOM 1191 O O . ASP A 1 159 ? 10.213 3.326 -11.463 1.00 93.88 159 ASP A O 1
ATOM 1195 N N . PRO A 1 160 ? 12.013 2.507 -10.387 1.00 95.25 160 PRO A N 1
ATOM 1196 C CA . PRO A 1 160 ? 11.246 2.107 -9.207 1.00 95.25 160 PRO A CA 1
ATOM 1197 C C . PRO A 1 160 ? 10.441 3.260 -8.599 1.00 95.25 160 PRO A C 1
ATOM 1199 O O . PRO A 1 160 ? 9.298 3.081 -8.184 1.00 95.25 160 PRO A O 1
ATOM 1202 N N . ILE A 1 161 ? 11.000 4.476 -8.565 1.00 95.25 161 ILE A N 1
ATOM 1203 C CA . ILE A 1 161 ? 10.331 5.644 -7.971 1.00 95.25 161 ILE A CA 1
ATOM 1204 C C . ILE A 1 161 ? 9.097 6.031 -8.794 1.00 95.25 161 ILE A C 1
ATOM 1206 O O . ILE A 1 161 ? 8.053 6.382 -8.231 1.00 95.25 161 ILE A O 1
ATOM 1210 N N . VAL A 1 162 ? 9.209 5.983 -10.123 1.00 95.62 162 VAL A N 1
ATOM 1211 C CA . VAL A 1 162 ? 8.089 6.260 -11.031 1.00 95.62 162 VAL A CA 1
ATOM 1212 C C . VAL A 1 162 ? 7.005 5.198 -10.857 1.00 95.62 162 VAL A C 1
ATOM 1214 O O . VAL A 1 162 ? 5.834 5.541 -10.675 1.00 95.62 162 VAL A O 1
ATOM 1217 N N . ASP A 1 163 ? 7.392 3.928 -10.808 1.00 95.69 163 ASP A N 1
ATOM 1218 C CA . ASP A 1 163 ? 6.474 2.801 -10.660 1.00 95.69 163 ASP A CA 1
ATOM 1219 C C . ASP A 1 163 ? 5.725 2.796 -9.330 1.00 95.69 163 ASP A C 1
ATOM 1221 O O . ASP A 1 163 ? 4.515 2.544 -9.307 1.00 95.69 163 ASP A O 1
ATOM 1225 N N . ILE A 1 164 ? 6.400 3.140 -8.230 1.00 96.94 164 ILE A N 1
ATOM 1226 C CA . ILE A 1 164 ? 5.764 3.311 -6.918 1.00 96.94 164 ILE A CA 1
ATOM 1227 C C . ILE A 1 164 ? 4.663 4.370 -7.019 1.00 96.94 164 ILE A C 1
ATOM 1229 O O . ILE A 1 164 ? 3.521 4.124 -6.622 1.00 96.94 164 ILE A O 1
ATOM 1233 N N . ARG A 1 165 ? 4.960 5.536 -7.610 1.00 96.75 165 ARG A N 1
ATOM 1234 C CA . ARG A 1 165 ? 3.985 6.633 -7.762 1.00 96.75 165 ARG A CA 1
ATOM 1235 C C . ARG A 1 165 ? 2.805 6.231 -8.641 1.00 96.75 165 ARG A C 1
ATOM 1237 O O . ARG A 1 165 ? 1.653 6.494 -8.287 1.00 96.75 165 ARG A O 1
ATOM 1244 N N . LEU A 1 166 ? 3.065 5.594 -9.782 1.00 96.44 166 LEU A N 1
ATOM 1245 C CA . LEU A 1 166 ? 2.015 5.131 -10.693 1.00 96.44 166 LEU A CA 1
ATOM 1246 C C . LEU A 1 166 ? 1.141 4.057 -10.039 1.00 96.44 166 LEU A C 1
ATOM 1248 O O . LEU A 1 166 ? -0.087 4.095 -10.164 1.00 96.44 166 LEU A O 1
ATOM 1252 N N . THR A 1 167 ? 1.757 3.134 -9.303 1.00 95.69 167 THR A N 1
ATOM 1253 C CA . THR A 1 167 ? 1.059 2.071 -8.579 1.00 95.69 167 THR A CA 1
ATOM 1254 C C . THR A 1 167 ? 0.179 2.638 -7.479 1.00 95.69 167 THR A C 1
ATOM 1256 O O . THR A 1 167 ? -1.008 2.306 -7.445 1.00 95.69 167 THR A O 1
ATOM 1259 N N . LEU A 1 168 ? 0.706 3.540 -6.651 1.00 95.69 168 LEU A N 1
ATOM 1260 C CA . LEU A 1 168 ? -0.059 4.191 -5.593 1.00 95.69 168 LEU A CA 1
ATOM 1261 C C . LEU A 1 168 ? -1.260 4.953 -6.170 1.00 95.69 168 LEU A C 1
ATOM 1263 O O . LEU A 1 168 ? -2.395 4.713 -5.768 1.00 95.69 168 LEU A O 1
ATOM 1267 N N . ASN A 1 169 ? -1.049 5.765 -7.210 1.00 95.44 169 ASN A N 1
ATOM 1268 C CA . ASN A 1 169 ? -2.126 6.504 -7.881 1.00 95.44 169 ASN A CA 1
ATOM 1269 C C . ASN A 1 169 ? -3.192 5.590 -8.503 1.00 95.44 169 ASN A C 1
ATOM 1271 O O . ASN A 1 169 ? -4.368 5.952 -8.595 1.00 95.44 169 ASN A O 1
ATOM 1275 N N . ARG A 1 170 ? -2.793 4.418 -9.002 1.00 94.12 170 ARG A N 1
ATOM 1276 C CA . ARG A 1 170 ? -3.710 3.420 -9.565 1.00 94.12 170 ARG A CA 1
ATOM 1277 C C . ARG A 1 170 ? -4.542 2.756 -8.471 1.00 94.12 170 ARG A C 1
ATOM 1279 O O . ARG A 1 170 ? -5.739 2.564 -8.672 1.00 94.12 170 ARG A O 1
ATOM 1286 N N . VAL A 1 171 ? -3.929 2.395 -7.346 1.00 92.62 171 VAL A N 1
ATOM 1287 C CA . VAL A 1 171 ? -4.627 1.762 -6.219 1.00 92.62 171 VAL A CA 1
ATOM 1288 C C . VAL A 1 171 ? -5.552 2.758 -5.531 1.00 92.62 171 VAL A C 1
ATOM 1290 O O . VAL A 1 171 ? -6.724 2.443 -5.363 1.00 92.62 171 VAL A O 1
ATOM 1293 N N . ALA A 1 172 ? -5.090 3.980 -5.259 1.00 90.88 172 ALA A N 1
ATOM 1294 C CA . ALA A 1 172 ? -5.900 5.035 -4.653 1.00 90.88 172 ALA A CA 1
ATOM 1295 C C . ALA A 1 172 ? -7.172 5.331 -5.467 1.00 90.88 172 ALA A C 1
ATOM 1297 O O . ALA A 1 172 ? -8.269 5.389 -4.917 1.00 90.88 172 ALA A O 1
ATOM 1298 N N . ARG A 1 173 ? -7.063 5.415 -6.803 1.00 92.25 173 ARG A N 1
ATOM 1299 C CA . ARG A 1 173 ? -8.234 5.580 -7.687 1.00 92.25 173 ARG A CA 1
ATOM 1300 C C . ARG A 1 173 ? -9.223 4.420 -7.594 1.00 92.25 173 ARG A C 1
ATOM 1302 O O . ARG A 1 173 ? -10.425 4.652 -7.624 1.00 92.25 173 ARG A O 1
ATOM 1309 N N . LYS A 1 174 ? -8.736 3.182 -7.484 1.00 89.88 174 LYS A N 1
ATOM 1310 C CA . LYS A 1 174 ? -9.596 1.999 -7.321 1.00 89.88 174 LYS A CA 1
ATOM 1311 C C . LYS A 1 174 ? -10.229 1.929 -5.933 1.00 89.88 174 LYS A C 1
ATOM 1313 O O . LYS A 1 174 ? -11.356 1.468 -5.814 1.00 89.88 174 LYS A O 1
ATOM 1318 N N . ALA A 1 175 ? -9.515 2.384 -4.910 1.00 86.94 175 ALA A N 1
ATOM 1319 C CA . ALA A 1 175 ? -9.982 2.414 -3.532 1.00 86.94 175 ALA A CA 1
ATOM 1320 C C . ALA A 1 175 ? -10.939 3.582 -3.245 1.00 86.94 175 ALA A C 1
ATOM 1322 O O . ALA A 1 175 ? -11.579 3.586 -2.200 1.00 86.94 175 ALA A O 1
ATOM 1323 N N . ALA A 1 176 ? -11.080 4.550 -4.159 1.00 88.56 176 ALA A N 1
ATOM 1324 C CA . ALA A 1 176 ? -11.932 5.726 -3.980 1.00 88.56 176 ALA A CA 1
ATOM 1325 C C . ALA A 1 176 ? -13.366 5.377 -3.534 1.00 88.56 176 ALA A C 1
ATOM 1327 O O . ALA A 1 176 ? -13.915 6.050 -2.663 1.00 88.56 176 ALA A O 1
ATOM 1328 N N . SER A 1 177 ? -13.944 4.291 -4.063 1.00 84.00 177 SER A N 1
ATOM 1329 C CA . SER A 1 177 ? -15.290 3.837 -3.685 1.00 84.00 177 SER A CA 1
ATOM 1330 C C . SER A 1 177 ? -15.409 3.444 -2.207 1.00 84.00 177 SER A C 1
ATOM 1332 O O . SER A 1 177 ? -16.461 3.641 -1.600 1.00 84.00 177 SER A O 1
ATOM 1334 N N . MET A 1 178 ? -14.322 2.965 -1.591 1.00 77.94 178 MET A N 1
ATOM 1335 C CA . MET A 1 178 ? -14.290 2.582 -0.174 1.00 77.94 178 MET A CA 1
ATOM 1336 C C . MET A 1 178 ? -14.466 3.791 0.753 1.00 77.94 178 MET A C 1
ATOM 1338 O O . MET A 1 178 ? -14.972 3.651 1.864 1.00 77.94 178 MET A O 1
ATOM 1342 N N . TYR A 1 179 ? -14.077 4.984 0.296 1.00 74.56 179 TYR A N 1
ATOM 1343 C CA . TYR A 1 179 ? -14.218 6.218 1.068 1.00 74.56 179 TYR A CA 1
ATOM 1344 C C . TYR A 1 179 ? -15.597 6.870 0.900 1.00 74.56 179 TYR A C 1
ATOM 1346 O O . TYR A 1 179 ? -16.029 7.597 1.791 1.00 74.56 179 TYR A O 1
ATOM 1354 N N . SER A 1 180 ? -16.305 6.604 -0.204 1.00 74.75 180 SER A N 1
ATOM 1355 C CA . SER A 1 180 ? -17.633 7.178 -0.467 1.00 74.75 180 SER A CA 1
ATOM 1356 C C . SER A 1 180 ? -18.782 6.437 0.222 1.00 74.75 180 SER A C 1
ATOM 1358 O O . SER A 1 180 ? -19.756 7.067 0.622 1.00 74.75 180 SER A O 1
ATOM 1360 N N . GLU A 1 181 ? -18.687 5.116 0.392 1.00 58.59 181 GLU A N 1
ATOM 1361 C CA . GLU A 1 181 ? -19.807 4.294 0.889 1.00 58.59 181 GLU A CA 1
ATOM 1362 C C . GLU A 1 181 ? -20.019 4.385 2.411 1.00 58.59 181 GLU A C 1
ATOM 1364 O O . GLU A 1 181 ? -21.095 4.077 2.910 1.00 58.59 181 GLU A O 1
ATOM 1369 N N . GLN A 1 182 ? -19.028 4.874 3.158 1.00 55.84 182 GLN A N 1
ATOM 1370 C CA . GLN A 1 182 ? -19.078 4.989 4.622 1.00 55.84 182 GLN A CA 1
ATOM 1371 C C . GLN A 1 182 ? -19.500 6.379 5.132 1.00 55.84 182 GLN A C 1
ATOM 1373 O O . GLN A 1 182 ? -19.366 6.652 6.320 1.00 55.84 182 GLN A O 1
ATOM 1378 N N . SER A 1 183 ? -19.965 7.278 4.257 1.00 44.16 183 SER A N 1
ATOM 1379 C CA . SER A 1 183 ? -20.447 8.618 4.646 1.00 44.16 183 SER A CA 1
ATOM 1380 C C . SER A 1 183 ? -21.976 8.704 4.812 1.00 44.16 183 SER A C 1
ATOM 1382 O O . SER A 1 183 ? -22.493 9.794 5.049 1.00 44.16 183 SER A O 1
ATOM 1384 N N . LEU A 1 184 ? -22.700 7.588 4.666 1.00 38.41 184 LEU A N 1
ATOM 1385 C CA . LEU A 1 184 ? -24.159 7.487 4.809 1.00 38.41 184 LEU A CA 1
ATOM 1386 C C . LEU A 1 184 ? -24.531 6.470 5.902 1.00 38.41 184 LEU A C 1
ATOM 1388 O O . LEU A 1 184 ? -25.158 5.451 5.628 1.00 38.41 184 LEU A O 1
ATOM 1392 N N . MET A 1 185 ? -24.122 6.743 7.137 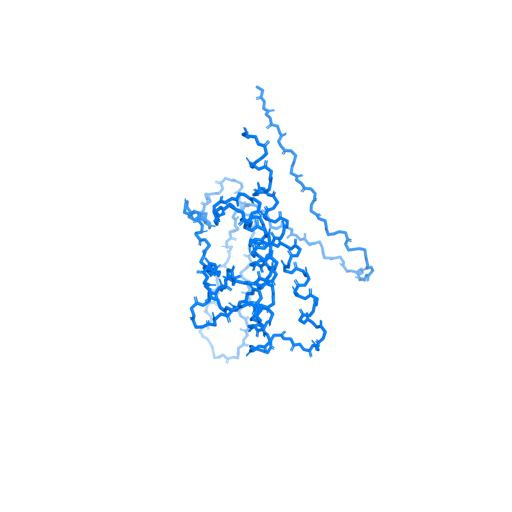1.00 34.50 185 MET A N 1
ATOM 1393 C CA . MET A 1 185 ? -24.742 6.259 8.380 1.00 34.50 185 MET A CA 1
ATOM 1394 C C . MET A 1 185 ? -24.597 7.353 9.432 1.00 34.50 185 MET A C 1
ATOM 1396 O O . MET A 1 185 ? -25.501 7.441 10.287 1.00 34.50 185 MET A O 1
#

Foldseek 3Di:
DDDDDDDDDDDPPDDDDDDDDPDPPDDDDPADWDQPDDFDDDPDDDDDDDGDPGDTDGDDPPDDDPDDPPDDPDDPDPPDDAAEEEDADAQPDDQWDADDVRSYIYGHCNHPVLCVQCPVHDCPPPSSVVVSVLVVQLVVLLVVLVVCVVVVVDDDPCVSVVSSVVSSVVVCVVCVVVVVVPPPD

Radius of gyration: 27.44 Å; chains: 1; bounding box: 56×48×75 Å

Secondary structure (DSSP, 8-state):
-PPPP---------------------PPPSS-EEESS------S----PPPPPPPEEEPPTTS---PPPS--SS--------EEEEE---TTS-SEEEETTTTEEEEETTSHHHHHHHTTS-TT-HHHHHHHHHHHHHHHHHHHHHHHHTTT--SSTTHHHHHHHHHHHHHHHHHHHHHHGGG--

Sequence (185 aa):
MRAKTSGGIDAYRLGGNGGEENGDILFGNELPAEIVCPPVHGDGPVNPVPPRPPVVTAADPEAEKLGRPAGGAGGRRPQGGFRVEFKPMGAESHRALYERDDRTIYINLEHPQLVAATGLGSIDDPVFRRLAYEVAFSEYAIALASELEGRGHYIDPSDPIVDIRLTLNRVARKAASMYSEQSLM